Protein AF-A0A4Z1DAM6-F1 (afdb_monomer)

Secondary structure (DSSP, 8-state):
-HHHHHHHHH-HHHHSGGG-HHHHHHHHHHHHHHHHHTT-----TTSTT-HHHHHHHHHHTS--TT-HHHHHHHTPPTT--HHHHHHHHHHHHHHHHHHHHHHHS-TTGGG-SSSSEEEES-HHHHHHHHHHHHHTT-EEEEE-GGG-SSHHHHHHHHHHHHT--TT--SSHHHHHHHHHIIIIII-SS-PPTT--EEEEESSHHHHHHHSHHHHHHHHHHHHHHHHHHHHTT--EEEEEE-S-TT---SPBTTB--EE-TTS-SGGG--

Radius of gyration: 23.88 Å; Cα contacts (8 Å, |Δi|>4): 367; chains: 1; bounding box: 45×49×72 Å

Organism: Streptomyces griseoluteus (NCBI:txid29306)

Foldseek 3Di:
DVVVLVVCVVPVVVQPPVLQVLSVLVVVVVVVVVCVVVVNDDQPQQPDVHVLQVVLQVVLVGGDPSGDLVSQVVPPDPPDGSSRSVVVSVVVSVVVVVVCCVVVDPQPVLLPVWFLEAEDADPVVLVVSQVSLVVVQAAEQEAALLPDLDLQSVLVRCCVSQVPDPPQPSDLVSVLVRLLCCLAVNGPDDRPPQGAYEYEYEQNVNVCVNPVVSSQSNQLSQRVSQVNSVVNVYHYHYYYYHNPLPDAHDARVNTGHAHRPQSRDSVSND

InterPro domains:
  IPR000468 Barstar (barnase inhibitor) [PF01337] (139-237)
  IPR035905 Barstar-like superfamily [G3DSA:3.30.370.10] (139-233)
  IPR035905 Barstar-like superfamily [SSF52038] (140-230)

Solvent-accessible surface area (backbone atoms only — not comparable to full-atom values): 15144 Å² total; per-residue (Å²): 112,66,72,58,52,53,57,36,69,77,41,43,76,81,74,26,75,93,48,39,42,63,57,50,52,51,51,53,51,53,50,54,53,53,32,57,77,67,73,50,92,68,85,61,34,84,42,95,83,14,61,53,37,51,58,48,13,74,74,71,77,52,73,57,97,78,38,58,46,54,53,48,62,73,68,57,60,90,92,64,52,57,54,58,52,49,52,55,51,49,52,51,50,52,53,47,53,53,47,47,54,66,72,67,47,62,85,66,50,86,49,43,79,71,32,34,43,24,35,33,61,52,68,67,59,49,50,54,53,48,52,53,39,44,78,68,53,26,50,74,44,80,41,68,32,55,75,27,79,44,72,66,46,45,44,52,52,50,35,64,73,67,59,55,62,95,81,63,69,77,45,71,68,43,49,43,53,56,47,31,45,33,46,63,73,52,49,95,61,94,68,64,90,72,54,30,36,32,43,35,35,36,40,35,47,49,23,35,70,68,36,46,69,60,48,52,48,53,53,23,44,51,26,47,34,22,54,55,7,44,77,72,70,28,47,43,39,33,41,40,25,20,82,51,76,78,72,80,71,73,59,38,63,83,27,64,74,44,47,38,90,86,46,58,50,73,78,63,60,108

Structure (mmCIF, N/CA/C/O backbone):
data_AF-A0A4Z1DAM6-F1
#
_entry.id   AF-A0A4Z1DAM6-F1
#
loop_
_atom_site.group_PDB
_atom_site.id
_atom_site.type_symbol
_atom_site.label_atom_id
_atom_site.label_alt_id
_atom_site.label_comp_id
_atom_site.label_asym_id
_atom_site.label_entity_id
_atom_site.label_seq_id
_atom_site.pdbx_PDB_ins_code
_atom_site.Cartn_x
_atom_site.Cartn_y
_atom_site.Cartn_z
_atom_site.occupancy
_atom_site.B_iso_or_equiv
_atom_site.auth_seq_id
_atom_site.auth_comp_id
_atom_site.auth_asym_id
_atom_site.auth_atom_id
_atom_site.pdbx_PDB_model_num
ATOM 1 N N . MET A 1 1 ? 4.677 14.215 -18.381 1.00 80.50 1 MET A N 1
ATOM 2 C CA . MET A 1 1 ? 5.390 14.235 -19.686 1.00 80.50 1 MET A CA 1
ATOM 3 C C . MET A 1 1 ? 4.778 13.329 -20.764 1.00 80.50 1 MET A C 1
ATOM 5 O O . MET A 1 1 ? 4.664 13.762 -21.905 1.00 80.50 1 MET A O 1
ATOM 9 N N . TYR A 1 2 ? 4.381 12.089 -20.456 1.00 83.69 2 TYR A N 1
ATOM 10 C CA . TYR A 1 2 ? 3.846 11.153 -21.462 1.00 83.69 2 TYR A CA 1
ATOM 11 C C . TYR A 1 2 ? 2.550 11.623 -22.146 1.00 83.69 2 TYR A C 1
ATOM 13 O O . TYR A 1 2 ? 2.450 11.520 -23.364 1.00 83.69 2 TYR A O 1
ATOM 21 N N . ASP A 1 3 ? 1.632 12.260 -21.414 1.00 80.69 3 ASP A N 1
ATOM 22 C CA . ASP A 1 3 ? 0.405 12.828 -22.002 1.00 80.69 3 ASP A CA 1
ATOM 23 C C . ASP A 1 3 ? 0.699 13.906 -23.058 1.00 80.69 3 ASP A C 1
ATOM 25 O O . ASP A 1 3 ? -0.030 14.070 -24.036 1.00 80.69 3 ASP A O 1
ATOM 29 N N . PHE A 1 4 ? 1.797 14.647 -22.882 1.00 82.06 4 PHE A N 1
ATOM 30 C CA . PHE A 1 4 ? 2.248 15.643 -23.849 1.00 82.06 4 PHE A CA 1
ATOM 31 C C . PHE A 1 4 ? 2.797 14.980 -25.120 1.00 82.06 4 PHE A C 1
ATOM 33 O O . PHE A 1 4 ? 2.487 15.413 -26.230 1.00 82.06 4 PHE A O 1
ATOM 40 N N . LEU A 1 5 ? 3.547 13.885 -24.974 1.00 88.31 5 LEU A N 1
ATOM 41 C CA . LEU A 1 5 ? 4.017 13.082 -26.105 1.00 88.31 5 LEU A CA 1
ATOM 42 C C . LEU A 1 5 ? 2.855 12.461 -26.890 1.00 88.31 5 LEU A C 1
ATOM 44 O O . LEU A 1 5 ? 2.908 12.440 -28.119 1.00 88.31 5 LEU A O 1
ATOM 48 N N . ASP A 1 6 ? 1.782 12.041 -26.219 1.00 86.25 6 ASP A N 1
ATOM 49 C CA . ASP A 1 6 ? 0.581 11.520 -26.881 1.00 86.25 6 ASP A CA 1
ATOM 50 C C . ASP A 1 6 ? -0.123 12.603 -27.725 1.00 86.25 6 ASP A C 1
ATOM 52 O O . ASP A 1 6 ? -0.566 12.335 -28.845 1.00 86.25 6 ASP A O 1
ATOM 56 N N . GLN A 1 7 ? -0.147 13.862 -27.268 1.00 83.44 7 GLN A N 1
ATOM 57 C CA . GLN A 1 7 ? -0.659 14.983 -28.073 1.00 83.44 7 GLN A CA 1
ATOM 58 C C . GLN A 1 7 ? 0.200 15.268 -29.312 1.00 83.44 7 GLN A C 1
ATOM 60 O O . GLN A 1 7 ? -0.341 15.576 -30.381 1.00 83.44 7 GLN A O 1
ATOM 65 N N . ILE A 1 8 ? 1.525 15.148 -29.190 1.00 87.12 8 ILE A N 1
ATOM 66 C CA . ILE A 1 8 ? 2.449 15.288 -30.322 1.00 87.12 8 ILE A CA 1
ATOM 67 C C . ILE A 1 8 ? 2.241 14.141 -31.315 1.00 87.12 8 ILE A C 1
ATOM 69 O O . ILE A 1 8 ? 2.169 14.391 -32.518 1.00 87.12 8 ILE A O 1
ATOM 73 N N . ARG A 1 9 ? 2.056 12.907 -30.827 1.00 88.12 9 ARG A N 1
ATOM 74 C CA . ARG A 1 9 ? 1.811 11.712 -31.650 1.00 88.12 9 ARG A CA 1
ATOM 75 C C . ARG A 1 9 ? 0.582 11.848 -32.541 1.00 88.12 9 ARG A C 1
ATOM 77 O O . ARG A 1 9 ? 0.608 11.425 -33.692 1.00 88.12 9 ARG A O 1
ATOM 84 N N . LEU A 1 10 ? -0.488 12.451 -32.024 1.00 84.00 10 LEU A N 1
ATOM 85 C CA . LEU A 1 10 ? -1.736 12.643 -32.767 1.00 84.00 10 LEU A CA 1
ATOM 86 C C . LEU A 1 10 ? -1.608 13.667 -33.902 1.00 84.00 10 LEU A C 1
ATOM 88 O O . LEU A 1 10 ? -2.363 13.600 -34.873 1.00 84.00 10 LEU A O 1
ATOM 92 N N . ARG A 1 11 ? -0.711 14.654 -33.771 1.00 85.75 11 ARG A N 1
ATOM 93 C CA . ARG A 1 11 ? -0.587 15.779 -34.716 1.00 85.75 11 ARG A CA 1
ATOM 94 C C . ARG A 1 11 ? 0.866 16.240 -34.889 1.00 85.75 11 ARG A C 1
ATOM 96 O O . ARG A 1 11 ? 1.157 17.412 -34.651 1.00 85.75 11 ARG A O 1
ATOM 103 N N . PRO A 1 12 ? 1.791 15.379 -35.343 1.00 84.75 12 PRO A N 1
ATOM 104 C CA . PRO A 1 12 ? 3.222 15.679 -35.309 1.00 84.75 12 PRO A CA 1
ATOM 105 C C . PRO A 1 12 ? 3.584 16.936 -36.107 1.00 84.75 12 PRO A C 1
ATOM 107 O O . PRO A 1 12 ? 4.366 17.751 -35.632 1.00 84.75 12 PRO A O 1
ATOM 110 N N . GLY A 1 13 ? 2.934 17.177 -37.252 1.00 81.44 13 GLY A N 1
ATOM 111 C CA . GLY A 1 13 ? 3.163 18.379 -38.065 1.00 81.44 13 GLY A CA 1
ATOM 112 C C . GLY A 1 13 ? 2.732 19.703 -37.415 1.00 81.44 13 GLY A C 1
ATOM 113 O O . GLY A 1 13 ? 3.178 20.761 -37.850 1.00 81.44 13 GLY A O 1
ATOM 114 N N . THR A 1 14 ? 1.888 19.674 -36.376 1.00 85.06 14 THR A N 1
ATOM 115 C CA . THR A 1 14 ? 1.502 20.873 -35.609 1.00 85.06 14 THR A CA 1
ATOM 116 C C . THR A 1 14 ? 2.583 21.283 -34.610 1.00 85.06 14 THR A C 1
ATOM 118 O O . THR A 1 14 ? 2.728 22.469 -34.321 1.00 85.06 14 THR A O 1
ATOM 121 N N . TRP A 1 15 ? 3.347 20.316 -34.103 1.00 80.88 15 TRP A N 1
ATOM 122 C CA . TRP A 1 15 ? 4.311 20.520 -33.021 1.00 80.88 15 TRP A CA 1
ATOM 123 C C . TRP A 1 15 ? 5.761 20.521 -33.511 1.00 80.88 15 TRP A C 1
ATOM 125 O O . TRP A 1 15 ? 6.569 21.307 -33.030 1.00 80.88 15 TRP A O 1
ATOM 135 N N . LEU A 1 16 ? 6.081 19.671 -34.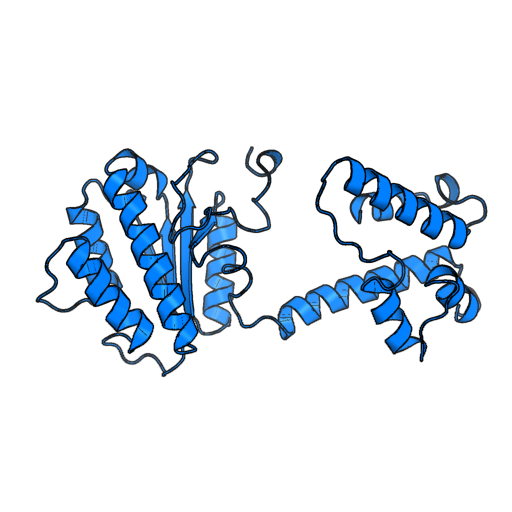489 1.00 85.88 16 LEU A N 1
ATOM 136 C CA . LEU A 1 16 ? 7.432 19.427 -34.985 1.00 85.88 16 LEU A CA 1
ATOM 137 C C . LEU A 1 16 ? 7.531 19.877 -36.438 1.00 85.88 16 LEU A C 1
ATOM 139 O O . LEU A 1 16 ? 7.138 19.168 -37.370 1.00 85.88 16 LEU A O 1
ATOM 143 N N . ARG A 1 17 ? 8.067 21.081 -36.647 1.00 78.88 17 ARG A N 1
ATOM 144 C CA . ARG A 1 17 ? 8.290 21.606 -37.997 1.00 78.88 17 ARG A CA 1
ATOM 145 C C . ARG A 1 17 ? 9.297 20.709 -38.719 1.00 78.88 17 ARG A C 1
ATOM 147 O O . ARG A 1 17 ? 10.416 20.526 -38.261 1.00 78.88 17 ARG A O 1
ATOM 154 N N . GLY A 1 18 ? 8.874 20.116 -39.835 1.00 78.44 18 GLY A N 1
ATOM 155 C CA . GLY A 1 18 ? 9.715 19.213 -40.626 1.00 78.44 18 GLY A CA 1
ATOM 156 C C . GLY A 1 18 ? 10.026 17.862 -39.968 1.00 78.44 18 GLY A C 1
ATOM 157 O O . GLY A 1 18 ? 10.874 17.145 -40.483 1.00 78.44 18 GLY A O 1
ATOM 158 N N . GLY A 1 19 ? 9.367 17.504 -38.856 1.00 83.19 19 GLY A N 1
ATOM 159 C CA . GLY A 1 19 ? 9.602 16.223 -38.178 1.00 83.19 19 GLY A CA 1
ATOM 160 C C . GLY A 1 19 ? 10.964 16.109 -37.477 1.00 83.19 19 GLY A C 1
ATOM 161 O O . GLY A 1 19 ? 11.457 15.000 -37.297 1.00 83.19 19 GLY A O 1
ATOM 162 N N . SER A 1 20 ? 11.570 17.237 -37.092 1.00 89.50 20 SER A N 1
ATOM 163 C CA . SER A 1 20 ? 12.860 17.285 -36.387 1.00 89.50 20 SER A CA 1
ATOM 164 C C . SER A 1 20 ? 12.769 16.640 -34.997 1.00 89.50 20 SER A C 1
ATOM 166 O O . SER A 1 20 ? 12.068 17.147 -34.114 1.00 89.50 20 SER A O 1
ATOM 168 N N . LEU A 1 21 ? 13.511 15.548 -34.764 1.00 90.88 21 LEU A N 1
ATOM 169 C CA . LEU A 1 21 ? 13.646 14.981 -33.416 1.00 90.88 21 LEU A CA 1
ATOM 170 C C . LEU A 1 21 ? 14.510 15.853 -32.512 1.00 90.88 21 LEU A C 1
ATOM 172 O O . LEU A 1 21 ? 14.337 15.839 -31.295 1.00 90.88 21 LEU A O 1
ATOM 176 N N . HIS A 1 22 ? 15.418 16.638 -33.088 1.00 89.06 22 HIS A N 1
ATOM 177 C CA . HIS A 1 22 ? 16.192 17.609 -32.328 1.00 89.06 22 HIS A CA 1
ATOM 178 C C . HIS A 1 22 ? 15.292 18.680 -31.690 1.00 89.06 22 HIS A C 1
ATOM 180 O O . HIS A 1 22 ? 15.481 19.042 -30.523 1.00 89.06 22 HIS A O 1
ATOM 186 N N . ASP A 1 23 ? 14.273 19.135 -32.423 1.00 89.25 23 ASP A N 1
ATOM 187 C CA . ASP A 1 23 ? 13.287 20.099 -31.927 1.00 89.25 23 ASP A CA 1
ATOM 188 C C . ASP A 1 23 ? 12.457 19.468 -30.807 1.00 89.25 23 ASP A C 1
ATOM 190 O O . ASP A 1 23 ? 12.296 20.070 -29.744 1.00 89.25 23 ASP A O 1
ATOM 194 N N . LEU A 1 24 ? 12.014 18.219 -30.999 1.00 90.75 24 LEU A N 1
ATOM 195 C CA . LEU A 1 24 ? 11.306 17.457 -29.970 1.00 90.75 24 LEU A CA 1
ATOM 196 C C . LEU A 1 24 ? 12.148 17.320 -28.695 1.00 90.75 24 LEU A C 1
ATOM 198 O O . LEU A 1 24 ? 11.671 17.624 -27.603 1.00 90.75 24 LEU A O 1
ATOM 202 N N . GLN A 1 25 ? 13.412 16.910 -28.821 1.00 89.12 25 GLN A N 1
ATOM 203 C CA . GLN A 1 25 ? 14.325 16.765 -27.687 1.00 89.12 25 GLN A CA 1
ATOM 204 C C . GLN A 1 25 ? 14.512 18.093 -26.945 1.00 89.12 25 GLN A C 1
ATOM 206 O O . GLN A 1 25 ? 14.483 18.126 -25.716 1.00 89.12 25 GLN A O 1
ATOM 211 N N . THR A 1 26 ? 14.650 19.198 -27.678 1.00 87.94 26 THR A N 1
ATOM 212 C CA . THR A 1 26 ? 14.773 20.541 -27.096 1.00 87.94 26 THR A CA 1
ATOM 213 C C . THR A 1 26 ? 13.503 20.948 -26.345 1.00 87.94 26 THR A C 1
ATOM 215 O O . THR A 1 26 ? 13.588 21.469 -25.231 1.00 87.94 26 THR A O 1
ATOM 218 N N . MET A 1 27 ? 12.322 20.661 -26.904 1.00 89.38 27 MET A N 1
ATOM 219 C CA . MET A 1 27 ? 11.039 20.913 -26.243 1.00 89.38 27 MET A CA 1
ATOM 220 C C . MET A 1 27 ? 10.884 20.108 -24.947 1.00 89.38 27 MET A C 1
ATOM 222 O O . MET A 1 27 ? 10.461 20.672 -23.940 1.00 89.38 27 MET A O 1
ATOM 226 N N . LEU A 1 28 ? 11.255 18.823 -24.939 1.00 87.94 28 LEU A N 1
ATOM 227 C CA . LEU A 1 28 ? 11.167 17.976 -23.742 1.00 87.94 28 LEU A CA 1
ATOM 228 C C . LEU A 1 28 ? 12.137 18.421 -22.641 1.00 87.94 28 LEU A C 1
ATOM 230 O O . LEU A 1 28 ? 11.753 18.451 -21.474 1.00 87.94 28 LEU A O 1
ATOM 234 N N . ILE A 1 29 ? 13.351 18.850 -23.002 1.00 83.00 29 ILE A N 1
ATOM 235 C CA . ILE A 1 29 ? 14.298 19.448 -22.048 1.00 83.00 29 ILE A CA 1
ATOM 236 C C . ILE A 1 29 ? 13.695 20.715 -21.427 1.00 83.00 29 ILE A C 1
ATOM 238 O O . ILE A 1 29 ? 13.721 20.875 -20.208 1.00 83.00 29 ILE A O 1
ATOM 242 N N . GLY A 1 30 ? 13.119 21.604 -22.244 1.00 81.81 30 GLY A N 1
ATOM 243 C CA . GLY A 1 30 ? 12.465 22.821 -21.756 1.00 81.81 30 GLY A CA 1
ATOM 244 C C . GLY A 1 30 ? 11.275 22.531 -20.837 1.00 81.81 30 GLY A C 1
ATOM 245 O O . GLY A 1 30 ? 11.129 23.170 -19.796 1.00 81.81 30 GLY A O 1
ATOM 246 N N . TYR A 1 31 ? 10.467 21.527 -21.182 1.00 82.50 31 TYR A N 1
ATOM 247 C CA . TYR A 1 31 ? 9.358 21.052 -20.357 1.00 82.50 31 TYR A CA 1
ATOM 248 C C . TYR A 1 31 ? 9.846 20.552 -18.989 1.00 82.50 31 TYR A C 1
ATOM 250 O O . TYR A 1 31 ? 9.326 20.979 -17.963 1.00 82.50 31 TYR A O 1
ATOM 258 N N . GLN A 1 32 ? 10.896 19.726 -18.953 1.00 74.00 32 GLN A N 1
ATOM 259 C CA . GLN A 1 32 ? 11.479 19.218 -17.705 1.00 74.00 32 GLN A CA 1
ATOM 260 C C . GLN A 1 32 ? 12.070 20.336 -16.832 1.00 74.00 32 GLN A C 1
ATOM 262 O O . GLN A 1 32 ? 11.872 20.338 -15.618 1.00 74.00 32 GLN A O 1
ATOM 267 N N . VAL A 1 33 ? 12.732 21.332 -17.433 1.00 75.88 33 VAL A N 1
ATOM 268 C CA . VAL A 1 33 ? 13.208 22.522 -16.703 1.00 75.88 33 VAL A CA 1
ATOM 269 C C . VAL A 1 33 ? 12.037 23.291 -16.083 1.00 75.88 33 VAL A C 1
ATOM 271 O O . VAL A 1 33 ? 12.118 23.687 -14.921 1.00 75.88 33 VAL A O 1
ATOM 274 N N . ALA A 1 34 ? 10.939 23.475 -16.823 1.00 77.75 34 ALA A N 1
ATOM 275 C CA . ALA A 1 34 ? 9.750 24.151 -16.310 1.00 77.75 34 ALA A CA 1
ATOM 276 C C . ALA A 1 34 ? 9.123 23.390 -15.129 1.00 77.75 34 ALA A C 1
ATOM 278 O O . ALA A 1 34 ? 8.802 24.004 -14.113 1.00 77.75 34 ALA A O 1
ATOM 279 N N . LEU A 1 35 ? 9.011 22.061 -15.217 1.00 75.50 35 LEU A N 1
ATOM 280 C CA . LEU A 1 35 ? 8.523 21.240 -14.104 1.00 75.50 35 LEU A CA 1
ATOM 281 C C . LEU A 1 35 ? 9.415 21.356 -12.862 1.00 75.50 35 LEU A C 1
ATOM 283 O O . LEU A 1 35 ? 8.897 21.533 -11.760 1.00 75.50 35 LEU A O 1
ATOM 287 N N . GLY A 1 36 ? 10.740 21.351 -13.044 1.00 68.25 36 GLY A N 1
ATOM 288 C CA . GLY A 1 36 ? 11.701 21.532 -11.955 1.00 68.25 36 GLY A CA 1
ATOM 289 C C . GLY A 1 36 ? 11.559 22.881 -11.244 1.00 68.25 36 GLY A C 1
ATOM 290 O O . GLY A 1 36 ? 11.563 22.934 -10.016 1.00 68.25 36 GLY A O 1
ATOM 291 N N . VAL A 1 37 ? 11.347 23.972 -11.991 1.00 74.44 37 VAL A N 1
ATOM 292 C CA . VAL A 1 37 ? 11.076 25.307 -11.417 1.00 74.44 37 VAL A CA 1
ATOM 293 C C . VAL A 1 37 ? 9.780 25.318 -10.599 1.00 74.44 37 VAL A C 1
ATOM 295 O O . VAL A 1 37 ? 9.699 25.999 -9.578 1.00 74.44 37 VAL A O 1
ATOM 298 N N . HIS A 1 38 ? 8.781 24.541 -11.016 1.00 69.12 38 HIS A N 1
ATOM 299 C CA . HIS A 1 38 ? 7.494 24.431 -10.333 1.00 69.12 38 HIS A CA 1
ATOM 300 C C . HIS A 1 38 ? 7.434 23.316 -9.276 1.00 69.12 38 HIS A C 1
ATOM 302 O O . HIS A 1 38 ? 6.373 23.112 -8.692 1.00 69.12 38 HIS A O 1
ATOM 308 N N . SER A 1 39 ? 8.552 22.634 -8.988 1.00 70.06 39 SER A N 1
ATOM 309 C CA . SER A 1 39 ? 8.622 21.517 -8.026 1.00 70.06 39 SER A CA 1
ATOM 310 C C . SER A 1 39 ? 7.596 20.407 -8.301 1.00 70.06 39 SER A C 1
ATOM 312 O O . SER A 1 39 ? 7.068 19.792 -7.376 1.00 70.06 39 SER A O 1
ATOM 314 N N . ILE A 1 40 ? 7.293 20.171 -9.580 1.00 64.06 40 ILE A N 1
ATOM 315 C CA . ILE A 1 40 ? 6.435 19.070 -10.021 1.00 64.06 40 ILE A CA 1
ATOM 316 C C . ILE A 1 40 ? 7.332 17.858 -10.262 1.00 64.06 40 ILE A C 1
ATOM 318 O O . ILE A 1 40 ? 8.267 17.932 -11.060 1.00 64.06 40 ILE A O 1
ATOM 322 N N . ASP A 1 41 ? 7.042 16.758 -9.572 1.00 61.19 41 ASP A N 1
ATOM 323 C CA . ASP A 1 41 ? 7.772 15.500 -9.717 1.00 61.19 41 ASP A CA 1
ATOM 324 C C . ASP A 1 41 ? 7.317 14.771 -10.995 1.00 61.19 41 ASP A C 1
ATOM 326 O O . ASP A 1 41 ? 6.151 14.392 -11.124 1.00 61.19 41 ASP A O 1
ATOM 330 N N . ASP A 1 42 ? 8.218 14.629 -11.971 1.00 69.94 42 ASP A N 1
ATOM 331 C CA . ASP A 1 42 ? 7.989 13.925 -13.239 1.00 69.94 42 ASP A CA 1
ATOM 332 C C . ASP A 1 42 ? 9.274 13.172 -13.639 1.00 69.94 42 ASP A C 1
ATOM 334 O O . ASP A 1 42 ? 10.377 13.707 -13.470 1.00 69.94 42 ASP A O 1
ATOM 338 N N . PRO A 1 43 ? 9.172 11.933 -14.156 1.00 68.12 43 PRO A N 1
ATOM 339 C CA . PRO A 1 43 ? 10.339 11.130 -14.506 1.00 68.12 43 PRO A CA 1
ATOM 340 C C . PRO A 1 43 ? 11.265 11.823 -15.516 1.00 68.12 43 PRO A C 1
ATOM 342 O O . PRO A 1 43 ? 10.865 12.191 -16.618 1.00 68.12 43 PRO A O 1
ATOM 345 N N . CYS A 1 44 ? 12.559 11.924 -15.205 1.00 74.94 44 CYS A N 1
ATOM 346 C CA . CYS A 1 44 ? 13.561 12.539 -16.086 1.00 74.94 44 CYS A CA 1
ATOM 347 C C . CYS A 1 44 ? 14.005 11.635 -17.262 1.00 74.94 44 CYS A C 1
ATOM 349 O O . CYS A 1 44 ? 15.175 11.638 -17.652 1.00 74.94 44 CYS A O 1
ATOM 351 N N . ASP A 1 45 ? 13.091 10.859 -17.849 1.00 81.44 45 ASP A N 1
ATOM 352 C CA . ASP A 1 45 ? 13.407 9.767 -18.783 1.00 81.44 45 ASP A CA 1
ATOM 353 C C . ASP A 1 45 ? 14.148 10.232 -20.046 1.00 81.44 45 ASP A C 1
ATOM 355 O O . ASP A 1 45 ? 15.086 9.566 -20.489 1.00 81.44 45 ASP A O 1
ATOM 359 N N . PHE A 1 46 ? 13.777 11.394 -20.594 1.00 84.69 46 PHE A N 1
ATOM 360 C CA . PHE A 1 46 ? 14.348 11.958 -21.829 1.00 84.69 46 PHE A CA 1
ATOM 361 C C . PHE A 1 46 ? 15.475 12.972 -21.601 1.00 84.69 46 PHE A C 1
ATOM 363 O O . PHE A 1 46 ? 15.965 13.567 -22.568 1.00 84.69 46 PHE A O 1
ATOM 370 N N . TRP A 1 47 ? 15.898 13.170 -20.347 1.00 76.19 47 TRP A N 1
ATOM 371 C CA . TRP A 1 47 ? 17.028 14.040 -20.027 1.00 76.19 47 TRP A CA 1
ATOM 372 C C . TRP A 1 47 ? 18.337 13.468 -20.596 1.00 76.19 47 TRP A C 1
ATOM 374 O O . TRP A 1 47 ? 18.427 12.289 -20.956 1.00 76.19 47 TRP A O 1
ATOM 384 N N . ARG A 1 48 ? 19.404 14.277 -20.657 1.00 67.75 48 ARG A N 1
ATOM 385 C CA . ARG A 1 48 ? 20.738 13.756 -21.004 1.00 67.75 48 ARG A CA 1
ATOM 386 C C . ARG A 1 48 ? 21.161 12.696 -19.986 1.00 67.75 48 ARG A C 1
ATOM 388 O O . ARG A 1 48 ? 21.303 12.995 -18.806 1.00 67.75 48 ARG A O 1
ATOM 395 N N . GLY A 1 49 ? 21.382 11.471 -20.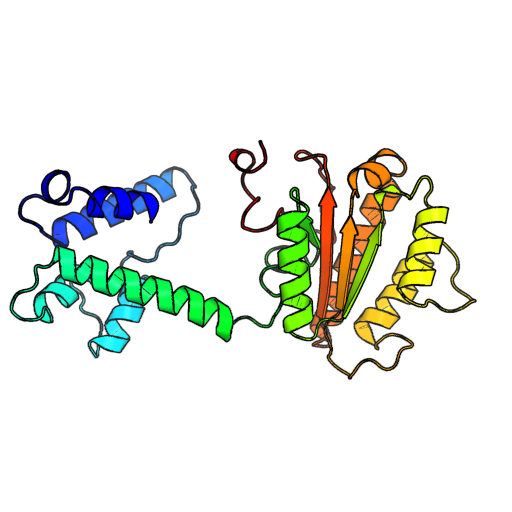457 1.00 65.31 49 GLY A N 1
ATOM 396 C CA . GLY A 1 49 ? 21.681 10.330 -19.587 1.00 65.31 49 GLY A CA 1
ATOM 397 C C . GLY A 1 49 ? 20.468 9.782 -18.826 1.00 65.31 49 GLY A C 1
ATOM 398 O O . GLY A 1 49 ? 20.663 8.960 -17.936 1.00 65.31 49 GLY A O 1
ATOM 399 N N . GLY A 1 50 ? 19.248 10.212 -19.164 1.00 74.75 50 GLY A N 1
ATOM 400 C CA . GLY A 1 50 ? 17.998 9.672 -18.631 1.00 74.75 50 GLY A CA 1
ATOM 401 C C . GLY A 1 50 ? 17.732 8.231 -19.078 1.00 74.75 50 GLY A C 1
ATOM 402 O O . GLY A 1 50 ? 18.395 7.705 -19.980 1.00 74.75 50 GLY A O 1
ATOM 403 N N . ALA A 1 51 ? 16.757 7.589 -18.433 1.00 80.94 51 ALA A N 1
ATOM 404 C CA . ALA A 1 51 ? 16.481 6.162 -18.586 1.00 80.94 51 ALA A CA 1
ATOM 405 C C . ALA A 1 51 ? 16.169 5.748 -20.036 1.00 80.94 51 ALA A C 1
ATOM 407 O O . ALA A 1 51 ? 16.655 4.709 -20.483 1.00 80.94 51 ALA A O 1
ATOM 408 N N . PHE A 1 52 ? 15.469 6.587 -20.810 1.00 87.88 52 PHE A N 1
ATOM 409 C CA . PHE A 1 52 ? 15.197 6.319 -22.226 1.00 87.88 52 PHE A CA 1
ATOM 410 C C . PHE A 1 52 ? 16.482 6.301 -23.063 1.00 87.88 52 PHE A C 1
ATOM 412 O O . PHE A 1 52 ? 16.692 5.396 -23.866 1.00 87.88 52 PHE A O 1
ATOM 419 N N . GLY A 1 53 ? 17.380 7.270 -22.853 1.00 86.06 53 GLY A N 1
ATOM 420 C CA . GLY A 1 53 ? 18.650 7.341 -23.581 1.00 86.06 53 GLY A CA 1
ATOM 421 C C . GLY A 1 53 ? 19.599 6.191 -23.234 1.00 86.06 53 GLY A C 1
ATOM 422 O O . GLY A 1 53 ? 20.264 5.652 -24.116 1.00 86.06 53 GLY A O 1
ATOM 423 N N . GLN A 1 54 ? 19.634 5.774 -21.966 1.00 82.50 54 GLN A N 1
ATOM 424 C CA . GLN A 1 54 ? 20.409 4.604 -21.543 1.00 82.50 54 GLN A CA 1
ATOM 425 C C . GLN A 1 54 ? 19.845 3.310 -22.140 1.00 82.50 54 GLN A C 1
ATOM 427 O O . GLN A 1 54 ? 20.604 2.512 -22.688 1.00 82.50 54 GLN A O 1
ATOM 432 N N . TRP A 1 55 ? 18.521 3.131 -22.090 1.00 89.94 55 TRP A N 1
ATOM 433 C CA . TRP A 1 55 ? 17.829 1.999 -22.710 1.00 89.94 55 TRP A CA 1
ATOM 434 C C . TRP A 1 55 ? 18.043 1.947 -24.226 1.00 89.94 55 TRP A C 1
ATOM 436 O O . TRP A 1 55 ? 18.263 0.879 -24.790 1.00 89.94 55 TRP A O 1
ATOM 446 N N . LEU A 1 56 ? 18.032 3.097 -24.899 1.00 90.88 56 LEU A N 1
ATOM 447 C CA . LEU A 1 56 ? 18.312 3.164 -26.327 1.00 90.88 56 LEU A CA 1
ATOM 448 C C . LEU A 1 56 ? 19.766 2.765 -26.618 1.00 90.88 56 LEU A C 1
ATOM 450 O O . LEU A 1 56 ? 20.034 2.005 -27.550 1.00 90.88 56 LEU A O 1
ATOM 454 N N . GLY A 1 57 ? 20.702 3.219 -25.782 1.00 85.25 57 GLY A N 1
ATOM 455 C CA . GLY A 1 57 ? 22.120 2.910 -25.929 1.00 85.25 57 GLY A CA 1
ATOM 456 C C . GLY A 1 57 ? 22.446 1.420 -25.815 1.00 85.25 57 GLY A C 1
ATOM 457 O O . GLY A 1 57 ? 23.306 0.935 -26.548 1.00 85.25 57 GLY A O 1
ATOM 458 N N . THR A 1 58 ? 21.741 0.657 -24.970 1.00 87.25 58 THR A N 1
ATOM 459 C CA . THR A 1 58 ? 21.946 -0.804 -24.891 1.00 87.25 58 THR A CA 1
ATOM 460 C C . THR A 1 58 ? 21.530 -1.530 -26.173 1.00 87.25 58 THR A C 1
ATOM 462 O O . THR A 1 58 ? 22.076 -2.589 -26.474 1.00 87.25 58 THR A O 1
ATOM 465 N N . ARG A 1 59 ? 20.610 -0.953 -26.956 1.00 88.44 59 ARG A N 1
ATOM 466 C CA . ARG A 1 59 ? 20.101 -1.522 -28.217 1.00 88.44 59 ARG A CA 1
ATOM 467 C C . ARG A 1 59 ? 20.930 -1.137 -29.427 1.00 88.44 59 ARG A C 1
ATOM 469 O O . ARG A 1 59 ? 21.085 -1.941 -30.339 1.00 88.44 59 ARG A O 1
ATOM 476 N N . LEU A 1 60 ? 21.445 0.088 -29.430 1.00 85.81 60 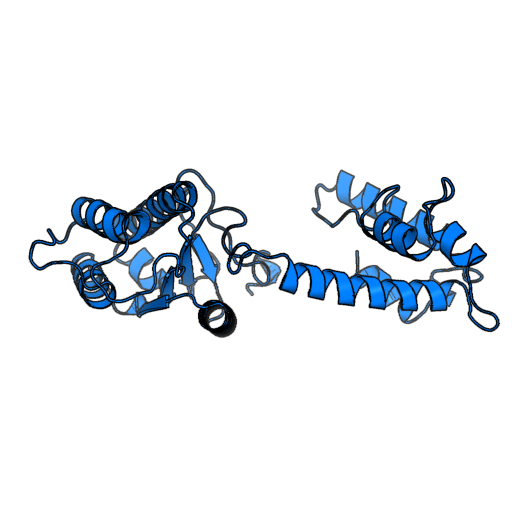LEU A N 1
ATOM 477 C CA . LEU A 1 60 ? 22.224 0.638 -30.538 1.00 85.81 60 LEU A CA 1
ATOM 478 C C . LEU A 1 60 ? 23.740 0.439 -30.366 1.00 85.81 60 LEU A C 1
ATOM 480 O O . LEU A 1 60 ? 24.515 0.851 -31.223 1.00 85.81 60 LEU A O 1
ATOM 484 N N . GLY A 1 61 ? 24.175 -0.209 -29.279 1.00 79.62 61 GLY A N 1
ATOM 485 C CA . GLY A 1 61 ? 25.587 -0.516 -29.028 1.00 79.62 61 GLY A CA 1
ATOM 486 C C . GLY A 1 61 ? 26.402 0.653 -28.462 1.00 79.62 61 GLY A C 1
ATOM 487 O O . GLY A 1 61 ? 27.627 0.651 -28.566 1.00 79.62 61 GLY A O 1
ATOM 488 N N . GLY A 1 62 ? 25.746 1.646 -27.859 1.00 76.81 62 GLY A N 1
ATOM 489 C CA . GLY A 1 62 ? 26.378 2.796 -27.213 1.00 76.81 62 GLY A CA 1
ATOM 490 C C . GLY A 1 62 ? 25.469 4.023 -27.165 1.00 76.81 62 GLY A C 1
ATOM 491 O O . GLY A 1 62 ? 24.473 4.098 -27.877 1.00 76.81 62 GLY A O 1
ATOM 492 N N . THR A 1 63 ? 25.814 4.997 -26.322 1.00 75.31 63 THR A N 1
ATOM 493 C CA . THR A 1 63 ? 25.143 6.305 -26.272 1.00 75.31 63 THR A CA 1
ATOM 494 C C . THR A 1 63 ? 25.975 7.359 -26.996 1.00 75.31 63 THR A C 1
ATOM 496 O O . THR A 1 63 ? 27.198 7.419 -26.840 1.00 75.31 63 THR A O 1
ATOM 499 N N . SER A 1 64 ? 25.330 8.222 -27.781 1.00 73.69 64 SER A N 1
ATOM 500 C CA . SER A 1 64 ? 26.007 9.362 -28.400 1.00 73.69 64 SER A CA 1
ATOM 501 C C . SER A 1 64 ? 25.980 10.601 -27.504 1.00 73.69 64 SER A C 1
ATOM 503 O O . SER A 1 64 ? 24.959 10.909 -26.880 1.00 73.69 64 SER A O 1
ATOM 505 N N . PRO A 1 65 ? 27.051 11.420 -27.508 1.00 72.81 65 PRO A N 1
ATOM 506 C CA . PRO A 1 65 ? 27.049 12.724 -26.843 1.00 72.81 65 PRO A CA 1
ATOM 507 C C . PRO A 1 65 ? 26.039 13.713 -27.456 1.00 72.81 65 PRO A C 1
ATOM 509 O O . PRO A 1 65 ? 25.711 14.731 -26.837 1.00 72.81 65 PRO A O 1
ATOM 512 N N . LEU A 1 66 ? 25.523 13.428 -28.659 1.00 78.50 66 LEU A N 1
ATOM 513 C CA . LEU A 1 66 ? 24.494 14.240 -29.313 1.00 78.50 66 LEU A CA 1
ATOM 514 C C . LEU A 1 66 ? 23.066 13.934 -28.817 1.00 78.50 66 LEU A C 1
ATOM 516 O O . LEU A 1 66 ? 22.148 14.692 -29.130 1.00 78.50 66 LEU A O 1
ATOM 520 N N . GLY A 1 67 ? 22.889 12.905 -27.981 1.00 84.38 67 GLY A N 1
ATOM 521 C CA . GLY A 1 67 ? 21.603 12.531 -27.394 1.00 84.38 67 GLY A CA 1
ATOM 522 C C . GLY A 1 67 ? 20.780 11.582 -28.264 1.00 84.38 67 GLY A C 1
ATOM 523 O O . GLY A 1 67 ? 21.139 11.273 -29.401 1.00 84.38 67 GLY A O 1
ATOM 524 N N . TRP A 1 68 ? 19.654 11.133 -27.706 1.00 91.19 68 TRP A N 1
ATOM 525 C CA . TRP A 1 68 ? 18.821 10.088 -28.298 1.00 91.19 68 TRP A CA 1
ATOM 526 C C . TRP A 1 68 ? 18.237 10.490 -29.659 1.00 91.19 68 TRP A C 1
ATOM 528 O O . TRP A 1 68 ? 18.096 9.629 -30.516 1.00 91.19 68 TRP A O 1
ATOM 538 N N . ALA A 1 69 ? 17.962 11.776 -29.912 1.00 91.31 69 ALA A N 1
ATOM 539 C CA . ALA A 1 69 ? 17.455 12.226 -31.213 1.00 91.31 69 ALA A CA 1
ATOM 540 C C . ALA A 1 69 ? 18.436 11.904 -32.353 1.00 91.31 69 ALA A C 1
ATOM 542 O O . ALA A 1 69 ? 18.049 11.352 -33.380 1.00 91.31 69 ALA A O 1
ATOM 543 N N . ALA A 1 70 ? 19.724 12.179 -32.133 1.00 89.50 70 ALA A N 1
ATOM 544 C CA . ALA A 1 70 ? 20.770 11.885 -33.106 1.00 89.50 70 ALA A CA 1
ATOM 545 C C . ALA A 1 70 ? 21.015 10.377 -33.255 1.00 89.50 70 ALA A C 1
ATOM 547 O O . ALA A 1 70 ? 21.344 9.916 -34.345 1.00 89.50 70 ALA A O 1
ATOM 548 N N . ASP A 1 71 ? 20.870 9.610 -32.173 1.00 89.38 71 ASP A N 1
ATOM 549 C CA . ASP A 1 71 ? 21.023 8.154 -32.212 1.00 89.38 71 ASP A CA 1
ATOM 550 C C . ASP A 1 71 ? 19.908 7.480 -33.014 1.00 89.38 71 ASP A C 1
ATOM 552 O O . ASP A 1 71 ? 20.186 6.567 -33.794 1.00 89.38 71 ASP A O 1
ATOM 556 N N . ILE A 1 72 ? 18.673 7.974 -32.887 1.00 91.81 72 ILE A N 1
ATOM 557 C CA . ILE A 1 72 ? 17.526 7.496 -33.665 1.00 91.81 72 ILE A CA 1
ATOM 558 C C . ILE A 1 72 ? 17.710 7.820 -35.147 1.00 91.81 72 ILE A C 1
ATOM 560 O O . ILE A 1 72 ? 17.601 6.925 -35.978 1.00 91.81 72 ILE A O 1
ATOM 564 N N . GLU A 1 73 ? 18.050 9.065 -35.489 1.00 90.38 73 GLU A N 1
ATOM 565 C CA . GLU A 1 73 ? 18.223 9.478 -36.890 1.00 90.38 73 GLU A CA 1
ATOM 566 C C . GLU A 1 73 ? 19.350 8.708 -37.599 1.00 90.38 73 GLU A C 1
ATOM 568 O O . GLU A 1 73 ? 19.227 8.377 -38.775 1.00 90.38 73 GLU A O 1
ATOM 573 N N . ARG A 1 74 ? 20.436 8.370 -36.889 1.00 87.69 74 ARG A N 1
ATOM 574 C CA . ARG A 1 74 ? 21.563 7.601 -37.451 1.00 87.69 74 ARG A CA 1
ATOM 575 C C . ARG A 1 74 ? 21.251 6.131 -37.705 1.00 87.69 74 ARG A C 1
ATOM 577 O O . ARG A 1 74 ? 21.889 5.535 -38.566 1.00 87.69 74 ARG A O 1
ATOM 584 N N . ASN A 1 75 ? 20.342 5.545 -36.930 1.00 87.31 75 ASN A N 1
ATOM 585 C CA . ASN A 1 75 ? 20.011 4.119 -36.987 1.00 87.31 75 ASN A CA 1
ATOM 586 C C . ASN A 1 75 ? 18.602 3.878 -37.548 1.00 87.31 75 ASN A C 1
ATOM 588 O O . ASN A 1 75 ? 18.040 2.795 -37.383 1.00 87.31 75 ASN A O 1
ATOM 592 N N . MET A 1 76 ? 18.027 4.895 -38.189 1.00 88.75 76 MET A N 1
ATOM 593 C CA . MET A 1 76 ? 16.677 4.850 -38.725 1.00 88.75 76 MET A CA 1
ATOM 594 C C . MET A 1 76 ? 16.600 3.865 -39.905 1.00 88.75 76 MET A C 1
ATOM 596 O O . MET A 1 76 ? 17.433 3.939 -40.812 1.00 88.75 76 MET A O 1
ATOM 600 N N . PRO A 1 77 ? 15.604 2.963 -39.933 1.00 87.06 77 PRO A N 1
ATOM 601 C CA . PRO A 1 77 ? 15.403 2.063 -41.060 1.00 87.06 77 PRO A CA 1
ATOM 602 C C . PRO A 1 77 ? 14.912 2.812 -42.308 1.00 87.06 77 PRO A C 1
ATOM 604 O O . PRO A 1 77 ? 14.175 3.800 -42.217 1.00 87.06 77 PRO A O 1
ATOM 607 N N . ASP A 1 78 ? 15.276 2.295 -43.484 1.00 85.19 78 ASP A N 1
ATOM 608 C CA . ASP A 1 78 ? 14.824 2.831 -44.769 1.00 85.19 78 ASP A CA 1
ATOM 609 C C . ASP A 1 78 ? 13.289 2.822 -44.862 1.00 85.19 78 ASP A C 1
ATOM 611 O O . ASP A 1 78 ? 12.635 1.807 -44.615 1.00 85.19 78 ASP A O 1
ATOM 615 N N . GLY A 1 79 ? 12.708 3.962 -45.245 1.00 84.94 79 GLY A N 1
ATOM 616 C CA . GLY A 1 79 ? 11.258 4.120 -45.399 1.00 84.94 79 GLY A CA 1
ATOM 617 C C . GLY A 1 79 ? 10.497 4.514 -44.128 1.00 84.94 79 GLY A C 1
ATOM 618 O O . GLY A 1 79 ? 9.281 4.662 -44.201 1.00 84.94 79 GLY A O 1
ATOM 619 N N . SER A 1 80 ? 11.182 4.723 -42.999 1.00 89.19 80 SER A N 1
ATOM 620 C CA . SER A 1 80 ? 10.605 5.345 -41.798 1.00 89.19 80 SER A CA 1
ATOM 621 C C . SER A 1 80 ? 10.896 6.847 -41.754 1.00 89.19 80 SER A C 1
ATOM 623 O O . SER A 1 80 ? 11.854 7.326 -42.361 1.00 89.19 80 SER A O 1
ATOM 625 N N . THR A 1 81 ? 10.096 7.603 -41.001 1.00 90.56 81 THR A N 1
ATOM 626 C CA . THR A 1 81 ? 10.453 8.967 -40.585 1.00 90.56 81 THR A CA 1
ATOM 627 C C . THR A 1 81 ? 11.083 8.974 -39.185 1.00 90.56 81 THR A C 1
ATOM 629 O O . THR A 1 81 ? 10.819 8.062 -38.391 1.00 90.56 81 THR A O 1
ATOM 632 N N . PRO A 1 82 ? 11.866 10.013 -38.827 1.00 90.69 82 PRO A N 1
ATOM 633 C CA . PRO A 1 82 ? 12.440 10.134 -37.485 1.00 90.69 82 PRO A CA 1
ATOM 634 C C . PRO A 1 82 ? 11.379 10.110 -36.376 1.00 90.69 82 PRO A C 1
ATOM 636 O O . PRO A 1 82 ? 11.546 9.449 -35.354 1.00 90.69 82 PRO A O 1
ATOM 639 N N . VAL A 1 83 ? 10.247 10.788 -36.588 1.00 91.50 83 VAL A N 1
ATOM 640 C CA . VAL A 1 83 ? 9.155 10.857 -35.604 1.00 91.50 83 VAL A CA 1
ATOM 641 C C . VAL A 1 83 ? 8.471 9.503 -35.415 1.00 91.50 83 VAL A C 1
ATOM 643 O O . VAL A 1 83 ? 8.199 9.114 -34.280 1.00 91.50 83 VAL A O 1
ATOM 646 N N . GLU A 1 84 ? 8.208 8.770 -36.498 1.00 90.62 84 GLU A N 1
ATOM 647 C CA . GLU A 1 84 ? 7.632 7.421 -36.414 1.00 90.62 84 GLU A CA 1
ATOM 648 C C . GLU A 1 84 ? 8.560 6.466 -35.668 1.00 90.62 84 GLU A C 1
ATOM 650 O O . GLU A 1 84 ? 8.108 5.734 -34.784 1.00 90.62 84 GLU A O 1
ATOM 655 N N . GLU A 1 85 ? 9.859 6.527 -35.963 1.00 93.50 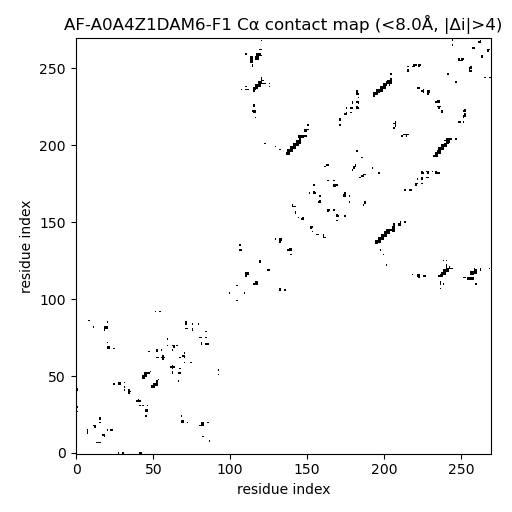85 GLU A N 1
ATOM 656 C CA . GLU A 1 85 ? 10.846 5.673 -35.311 1.00 93.50 85 GLU A CA 1
ATOM 657 C C . GLU A 1 85 ? 10.990 6.008 -33.821 1.00 93.50 85 GLU A C 1
ATOM 659 O O . GLU A 1 85 ? 11.044 5.105 -32.984 1.00 93.50 85 GLU A O 1
ATOM 664 N N . PHE A 1 86 ? 10.944 7.294 -33.455 1.00 94.31 86 PHE A N 1
ATOM 665 C CA . PHE A 1 86 ? 10.889 7.705 -32.053 1.00 94.31 86 PHE A CA 1
ATOM 666 C C . PHE A 1 86 ? 9.683 7.108 -31.325 1.00 94.31 86 PHE A C 1
ATOM 668 O O . PHE A 1 86 ? 9.858 6.517 -30.261 1.00 94.31 86 PHE A O 1
ATOM 675 N N . PHE A 1 87 ? 8.471 7.214 -31.880 1.00 93.81 87 PHE A N 1
ATOM 676 C CA . PHE A 1 87 ? 7.282 6.675 -31.214 1.00 93.81 87 PHE A CA 1
ATOM 677 C C . PHE A 1 87 ? 7.282 5.144 -31.154 1.00 93.81 87 PHE A C 1
ATOM 679 O O . PHE A 1 87 ? 6.844 4.579 -30.152 1.00 93.81 87 PHE A O 1
ATOM 686 N N . ARG A 1 88 ? 7.837 4.466 -32.164 1.00 93.25 88 ARG A N 1
ATOM 687 C CA . ARG A 1 88 ? 8.038 3.011 -32.140 1.00 93.25 88 ARG A CA 1
ATOM 688 C C . ARG A 1 88 ? 8.973 2.591 -31.001 1.00 93.25 88 ARG A C 1
ATOM 690 O O . ARG A 1 88 ? 8.682 1.641 -30.273 1.00 93.25 88 ARG A O 1
ATOM 697 N N . LEU A 1 89 ? 10.092 3.296 -30.835 1.00 94.06 89 LEU A N 1
ATOM 698 C CA . LEU A 1 89 ? 11.051 3.055 -29.755 1.00 94.06 89 LEU A CA 1
ATOM 699 C C . LEU A 1 89 ? 10.476 3.432 -28.387 1.00 94.06 89 LEU A C 1
ATOM 701 O O . LEU A 1 89 ? 10.704 2.719 -27.415 1.00 94.06 89 LEU A O 1
ATOM 705 N N . LEU A 1 90 ? 9.690 4.504 -28.313 1.00 92.88 90 LEU A N 1
ATOM 706 C CA . LEU A 1 90 ? 8.988 4.909 -27.101 1.00 92.88 90 LEU A CA 1
ATOM 707 C C . LEU A 1 90 ? 8.004 3.833 -26.627 1.00 92.88 90 LEU A C 1
ATOM 709 O O . LEU A 1 90 ? 7.971 3.514 -25.439 1.00 92.88 90 LEU A O 1
ATOM 713 N N . ASP A 1 91 ? 7.231 3.245 -27.540 1.00 91.12 91 ASP A N 1
ATOM 714 C CA . ASP A 1 91 ? 6.301 2.163 -27.208 1.00 91.12 91 ASP A CA 1
ATOM 715 C C . ASP A 1 91 ? 7.046 0.925 -26.688 1.00 91.12 91 ASP A C 1
ATOM 717 O O . ASP A 1 91 ? 6.643 0.332 -25.683 1.00 91.12 91 ASP A O 1
ATOM 721 N N . ALA A 1 92 ? 8.169 0.567 -27.320 1.00 91.38 92 ALA A N 1
ATOM 722 C CA . ALA A 1 92 ? 9.020 -0.531 -26.866 1.00 91.38 92 ALA A CA 1
ATOM 723 C C . ALA A 1 92 ? 9.616 -0.256 -25.475 1.00 91.38 92 ALA A C 1
ATOM 725 O O . ALA A 1 92 ? 9.531 -1.112 -24.595 1.00 91.38 92 ALA A O 1
ATOM 726 N N . TYR A 1 93 ? 10.136 0.954 -25.246 1.00 91.38 93 TYR A N 1
ATOM 727 C CA . TYR A 1 93 ? 10.645 1.379 -23.943 1.00 91.38 93 TYR A CA 1
ATOM 728 C C . TYR A 1 93 ? 9.572 1.277 -22.861 1.00 91.38 93 TYR A C 1
ATOM 730 O O . TYR A 1 93 ? 9.824 0.705 -21.807 1.00 91.38 93 TYR A O 1
ATOM 738 N N . ARG A 1 94 ? 8.353 1.768 -23.117 1.00 86.12 94 ARG A N 1
ATOM 739 C CA . ARG A 1 94 ? 7.246 1.710 -22.148 1.00 86.12 94 ARG A CA 1
ATOM 740 C C . ARG A 1 94 ? 6.806 0.278 -21.861 1.00 86.12 94 ARG A C 1
ATOM 742 O O . ARG A 1 94 ? 6.539 -0.051 -20.707 1.00 86.12 94 ARG A O 1
ATOM 749 N N . SER A 1 95 ? 6.739 -0.571 -22.888 1.00 83.62 95 SER A N 1
ATOM 750 C CA . SER A 1 95 ? 6.392 -1.986 -22.726 1.00 83.62 95 SER A CA 1
ATOM 751 C C . SER A 1 95 ? 7.424 -2.712 -21.867 1.00 83.62 95 SER A C 1
ATOM 753 O O . SER A 1 95 ? 7.071 -3.437 -20.939 1.00 83.62 95 SER A O 1
ATOM 755 N N . GLU A 1 96 ? 8.706 -2.462 -22.115 1.00 82.25 96 GLU A N 1
ATOM 756 C CA . GLU A 1 96 ? 9.795 -3.086 -21.372 1.00 82.25 96 GLU A CA 1
ATOM 757 C C . GLU A 1 96 ? 9.991 -2.489 -19.991 1.00 82.25 96 GLU A C 1
ATOM 759 O O . GLU A 1 96 ? 10.278 -3.233 -19.068 1.00 82.25 96 GLU A O 1
ATOM 764 N N . ALA A 1 97 ? 9.785 -1.189 -19.800 1.00 75.06 97 ALA A N 1
ATOM 765 C CA . ALA A 1 97 ? 9.771 -0.577 -18.479 1.00 75.06 97 ALA A CA 1
ATOM 766 C C . ALA A 1 97 ? 8.626 -1.155 -17.634 1.00 75.06 97 ALA A C 1
ATOM 768 O O . ALA A 1 97 ? 8.828 -1.463 -16.461 1.00 75.06 97 ALA A O 1
ATOM 769 N N . ALA A 1 98 ? 7.450 -1.389 -18.227 1.00 65.62 98 ALA A N 1
ATOM 770 C CA . ALA A 1 98 ? 6.343 -2.067 -17.558 1.00 65.62 98 ALA A CA 1
ATOM 771 C C . ALA A 1 98 ? 6.679 -3.533 -17.230 1.00 65.62 98 ALA A C 1
ATOM 773 O O . ALA A 1 98 ? 6.414 -3.988 -16.118 1.00 65.62 98 ALA A O 1
ATOM 774 N N . GLN A 1 99 ? 7.325 -4.258 -18.148 1.00 58.06 99 GLN A N 1
ATOM 775 C CA . GLN A 1 99 ? 7.757 -5.640 -17.919 1.00 58.06 99 GLN A CA 1
ATOM 776 C C . GLN A 1 99 ? 8.903 -5.742 -16.911 1.00 58.06 99 GLN A C 1
ATOM 778 O O . GLN A 1 99 ? 8.868 -6.623 -16.064 1.00 58.06 99 GLN A O 1
ATOM 783 N N . ALA A 1 100 ? 9.888 -4.845 -16.947 1.00 55.81 100 ALA A N 1
ATOM 784 C CA . ALA A 1 100 ? 10.996 -4.750 -16.000 1.00 55.81 100 ALA A CA 1
ATOM 785 C C . ALA A 1 100 ? 10.485 -4.366 -14.611 1.00 55.81 100 ALA A C 1
ATOM 787 O O . ALA A 1 100 ? 10.922 -4.932 -13.617 1.00 55.81 100 ALA A O 1
ATOM 788 N N . THR A 1 101 ? 9.490 -3.484 -14.533 1.00 51.75 101 THR A N 1
ATOM 789 C CA . THR A 1 101 ? 8.757 -3.212 -13.293 1.00 51.75 101 THR A CA 1
ATOM 790 C C . THR A 1 101 ? 8.014 -4.460 -12.803 1.00 51.75 101 THR A C 1
ATOM 792 O O . THR A 1 101 ? 7.982 -4.710 -11.605 1.00 51.75 101 THR A O 1
ATOM 795 N N . ALA A 1 102 ? 7.470 -5.287 -13.698 1.00 46.44 102 ALA A N 1
ATOM 796 C CA . ALA A 1 102 ? 6.812 -6.542 -13.331 1.00 46.44 102 ALA A CA 1
ATOM 797 C C . ALA A 1 102 ? 7.791 -7.682 -12.964 1.00 46.44 102 ALA A C 1
ATOM 799 O O . ALA A 1 102 ? 7.460 -8.519 -12.135 1.00 46.44 102 ALA A O 1
ATOM 800 N N . THR A 1 103 ? 8.993 -7.716 -13.549 1.00 42.12 103 THR A N 1
ATOM 801 C CA . THR A 1 103 ? 9.996 -8.791 -13.367 1.00 42.12 103 THR A CA 1
ATOM 802 C C . THR A 1 103 ? 11.075 -8.464 -12.334 1.00 42.12 103 THR A C 1
ATOM 804 O O . THR A 1 103 ? 11.652 -9.378 -11.752 1.00 42.12 103 THR A O 1
ATOM 807 N N . THR A 1 104 ? 11.342 -7.182 -12.071 1.00 40.19 104 THR A N 1
ATOM 808 C CA . THR A 1 104 ? 12.384 -6.711 -11.134 1.00 40.19 104 THR A CA 1
ATOM 809 C C . THR A 1 104 ? 11.807 -6.303 -9.777 1.00 40.19 104 THR A C 1
ATOM 811 O O . THR A 1 104 ? 12.554 -6.108 -8.818 1.00 40.19 104 THR A O 1
ATOM 814 N N . ARG A 1 105 ? 10.481 -6.179 -9.637 1.00 45.12 105 ARG A N 1
ATOM 815 C CA . ARG A 1 105 ? 9.889 -5.921 -8.324 1.00 45.12 105 ARG A CA 1
ATOM 816 C C . ARG A 1 105 ? 9.960 -7.188 -7.483 1.00 45.12 105 ARG A C 1
ATOM 818 O O . ARG A 1 105 ? 9.309 -8.183 -7.783 1.00 45.12 105 ARG A O 1
ATOM 825 N N . LEU A 1 106 ? 10.697 -7.113 -6.374 1.00 52.22 106 LEU A N 1
ATOM 826 C CA . LEU A 1 106 ? 10.345 -7.884 -5.183 1.00 52.22 106 LEU A CA 1
ATOM 827 C C . LEU A 1 106 ? 8.828 -7.719 -4.990 1.00 52.22 106 LEU A C 1
ATOM 829 O O . LEU A 1 106 ? 8.391 -6.580 -4.806 1.00 52.22 106 LEU A O 1
ATOM 833 N N . PRO A 1 107 ? 8.020 -8.789 -5.080 1.00 55.09 107 PRO A N 1
ATOM 834 C CA . PRO A 1 107 ? 6.576 -8.627 -5.076 1.00 55.09 107 PRO A CA 1
ATOM 835 C C . PRO A 1 107 ? 6.114 -7.891 -3.817 1.00 55.09 107 PRO A C 1
ATOM 837 O O . PRO A 1 107 ? 6.534 -8.258 -2.712 1.00 55.09 107 PRO A O 1
ATOM 840 N N . GLY A 1 108 ? 5.309 -6.839 -4.002 1.00 53.12 108 GLY A N 1
ATOM 841 C CA . GLY A 1 108 ? 4.787 -5.980 -2.939 1.00 53.12 108 GLY A CA 1
ATOM 842 C C . GLY A 1 108 ? 5.604 -4.716 -2.629 1.00 53.12 108 GLY A C 1
ATOM 843 O O . GLY A 1 108 ? 5.136 -3.887 -1.849 1.00 53.12 108 GLY A O 1
ATOM 844 N N . ILE A 1 109 ? 6.779 -4.514 -3.241 1.00 60.03 109 ILE A N 1
ATOM 845 C CA . ILE A 1 109 ? 7.610 -3.314 -3.017 1.00 60.03 109 ILE A CA 1
ATOM 846 C C . ILE A 1 109 ? 6.902 -2.012 -3.425 1.00 60.03 109 ILE A C 1
ATOM 848 O O . ILE A 1 109 ? 7.156 -0.958 -2.848 1.00 60.03 109 ILE A O 1
ATOM 852 N N . GLU A 1 110 ? 5.966 -2.075 -4.374 1.00 59.50 110 GLU A N 1
ATOM 853 C CA . GLU A 1 110 ? 5.144 -0.937 -4.785 1.00 59.50 110 GLU A CA 1
ATOM 854 C C . GLU A 1 110 ? 4.221 -0.412 -3.677 1.00 59.50 110 GLU A C 1
ATOM 856 O O . GLU A 1 110 ? 3.858 0.760 -3.695 1.00 59.50 110 GLU A O 1
ATOM 861 N N . TYR A 1 111 ? 3.898 -1.245 -2.683 1.00 58.56 111 TYR A N 1
ATOM 862 C CA . TYR A 1 111 ? 3.131 -0.860 -1.492 1.00 58.56 111 TYR A CA 1
ATOM 863 C C . TYR A 1 111 ? 4.032 -0.495 -0.302 1.00 58.56 111 TYR A C 1
ATOM 865 O O . TYR A 1 111 ? 3.547 -0.323 0.814 1.00 58.56 111 TYR A O 1
ATOM 873 N N . MET A 1 112 ? 5.347 -0.411 -0.528 1.00 62.66 112 MET A N 1
ATOM 874 C CA . MET A 1 112 ? 6.367 -0.133 0.489 1.00 62.66 112 MET A CA 1
ATOM 875 C C . MET A 1 112 ? 7.153 1.160 0.204 1.00 62.66 112 MET A C 1
ATOM 877 O O . MET A 1 112 ? 8.131 1.442 0.890 1.00 62.66 112 MET A O 1
ATOM 881 N N . ILE A 1 113 ? 6.747 1.949 -0.804 1.00 52.53 113 ILE A N 1
ATOM 882 C CA . ILE A 1 113 ? 7.507 3.101 -1.333 1.00 52.53 113 ILE A CA 1
ATOM 883 C C . ILE A 1 113 ? 7.740 4.209 -0.284 1.00 52.53 113 ILE A C 1
ATOM 885 O O . ILE A 1 113 ? 8.742 4.909 -0.371 1.00 52.53 113 ILE A O 1
ATOM 889 N N . ASN A 1 114 ? 6.871 4.345 0.727 1.00 56.91 114 ASN A N 1
ATOM 890 C CA . ASN A 1 114 ? 7.025 5.337 1.805 1.00 56.91 114 ASN A CA 1
ATOM 891 C C . ASN A 1 114 ? 6.904 4.717 3.199 1.00 56.91 114 ASN A C 1
ATOM 893 O O . ASN A 1 114 ? 7.757 4.923 4.047 1.00 56.91 114 ASN A O 1
ATOM 897 N N . THR A 1 115 ? 5.872 3.920 3.448 1.00 64.25 115 THR A N 1
ATOM 898 C CA . THR A 1 115 ? 5.744 3.108 4.664 1.00 64.25 115 THR A CA 1
ATOM 899 C C . THR A 1 115 ? 5.226 1.726 4.276 1.00 64.25 115 THR A C 1
ATOM 901 O O . THR A 1 115 ? 4.851 1.506 3.128 1.00 64.25 115 THR A O 1
ATOM 904 N N . PHE A 1 116 ? 5.197 0.784 5.217 1.00 83.62 116 PHE A N 1
ATOM 905 C CA . PHE A 1 116 ? 4.617 -0.551 5.016 1.00 83.62 116 PHE A CA 1
ATOM 906 C C . PHE A 1 116 ? 3.077 -0.543 5.055 1.00 83.62 116 PHE A C 1
ATOM 908 O O . PHE A 1 116 ? 2.450 -1.601 5.059 1.00 83.62 116 PHE A O 1
ATOM 915 N N . VAL A 1 117 ? 2.474 0.649 5.104 1.00 89.06 117 VAL A N 1
ATOM 916 C CA . VAL A 1 117 ? 1.034 0.917 5.112 1.00 89.06 117 VAL A CA 1
ATOM 917 C C . VAL A 1 117 ? 0.677 1.756 3.882 1.00 89.06 117 VAL A C 1
ATOM 919 O O . VAL A 1 117 ? 1.184 2.861 3.709 1.00 89.06 117 VAL A O 1
ATOM 922 N N . THR A 1 118 ? -0.216 1.260 3.032 1.00 88.62 118 THR A N 1
ATOM 923 C CA . THR A 1 118 ? -0.687 1.980 1.838 1.00 88.62 118 THR A CA 1
ATOM 924 C C . THR A 1 118 ? -2.193 2.209 1.909 1.00 88.62 118 THR A C 1
ATOM 926 O O . THR A 1 118 ? -2.949 1.265 2.152 1.00 88.62 118 THR A O 1
ATOM 929 N N . LEU A 1 119 ? -2.639 3.447 1.664 1.00 88.38 119 LEU A N 1
ATOM 930 C CA . LEU A 1 119 ? -4.063 3.793 1.636 1.00 88.38 119 LEU A CA 1
ATOM 931 C C . LEU A 1 119 ? -4.694 3.546 0.258 1.00 88.38 119 LEU A C 1
ATOM 933 O O . LEU A 1 119 ? -4.096 3.786 -0.795 1.00 88.38 119 LEU A O 1
ATOM 937 N N . PHE A 1 120 ? -5.944 3.102 0.281 1.00 89.94 120 PHE A N 1
ATOM 938 C CA . PHE A 1 120 ? -6.802 2.888 -0.878 1.00 89.94 120 PHE A CA 1
ATOM 939 C C . PHE A 1 120 ? -8.138 3.576 -0.659 1.00 89.94 120 PHE A C 1
ATOM 941 O O . PHE A 1 120 ? -8.744 3.477 0.405 1.00 89.94 120 PHE A O 1
ATOM 948 N N . TRP A 1 121 ? -8.627 4.266 -1.675 1.00 86.62 121 TRP A N 1
ATOM 949 C CA . TRP A 1 121 ? -9.963 4.840 -1.661 1.00 86.62 121 TRP A CA 1
ATOM 950 C C . TRP A 1 121 ? -10.929 3.864 -2.331 1.00 86.62 121 TRP A C 1
ATOM 952 O O . TRP A 1 121 ? -11.892 3.390 -1.718 1.00 86.62 121 TRP A O 1
ATOM 962 N N . ARG A 1 122 ? -10.627 3.456 -3.569 1.00 86.25 122 ARG A N 1
ATOM 963 C CA . ARG A 1 122 ? -11.466 2.534 -4.338 1.00 86.25 122 ARG A CA 1
ATOM 964 C C . ARG A 1 122 ? -11.225 1.085 -3.927 1.00 86.25 122 ARG A C 1
ATOM 966 O O . ARG A 1 122 ? -10.175 0.502 -4.200 1.00 86.25 122 ARG A O 1
ATOM 973 N N . LYS A 1 123 ? -12.281 0.430 -3.430 1.00 91.56 123 LYS A N 1
ATOM 974 C CA . LYS A 1 123 ? -12.291 -1.021 -3.141 1.00 91.56 123 LYS A CA 1
ATOM 975 C C . LYS A 1 123 ? -11.860 -1.883 -4.334 1.00 91.56 123 LYS A C 1
ATOM 977 O O . LYS A 1 123 ? -11.224 -2.915 -4.139 1.00 91.56 123 LYS A O 1
ATOM 982 N N . ARG A 1 124 ? -12.150 -1.455 -5.571 1.00 89.12 124 ARG A N 1
ATOM 983 C CA . ARG A 1 124 ? -11.700 -2.151 -6.790 1.00 89.12 124 ARG A CA 1
ATOM 984 C C . ARG A 1 124 ? -10.172 -2.215 -6.881 1.00 89.12 124 ARG A C 1
ATOM 986 O O . ARG A 1 124 ? -9.639 -3.274 -7.188 1.00 89.12 124 ARG A O 1
ATOM 993 N N . LEU A 1 125 ? -9.481 -1.108 -6.608 1.00 84.56 125 LEU A N 1
ATOM 994 C CA . LEU A 1 125 ? -8.017 -1.058 -6.662 1.00 84.56 125 LEU A CA 1
ATOM 995 C C . LEU A 1 125 ? -7.393 -1.845 -5.510 1.00 84.56 125 LEU A C 1
ATOM 997 O O . LEU A 1 125 ? -6.433 -2.576 -5.739 1.00 84.56 125 LEU A O 1
ATOM 1001 N N . LEU A 1 126 ? -7.994 -1.787 -4.315 1.00 91.94 126 LEU A N 1
ATOM 1002 C CA . LEU A 1 126 ? -7.600 -2.653 -3.203 1.00 91.94 126 LEU A CA 1
ATOM 1003 C C . LEU A 1 126 ? -7.729 -4.137 -3.579 1.00 91.94 126 LEU A C 1
ATOM 1005 O O . LEU A 1 126 ? -6.817 -4.918 -3.324 1.00 91.94 126 LEU A O 1
ATOM 1009 N N . THR A 1 127 ? -8.840 -4.526 -4.208 1.00 90.62 127 THR A N 1
ATOM 1010 C CA . THR A 1 127 ? -9.085 -5.917 -4.622 1.00 90.62 127 THR A CA 1
ATOM 1011 C C . THR A 1 127 ? -8.015 -6.381 -5.605 1.00 90.62 127 THR A C 1
ATOM 1013 O O . THR A 1 127 ? -7.368 -7.389 -5.356 1.00 90.62 127 THR A O 1
ATOM 1016 N N . GLN A 1 128 ? -7.733 -5.582 -6.637 1.00 84.69 128 GLN A N 1
ATOM 1017 C CA . GLN A 1 128 ? -6.683 -5.879 -7.616 1.00 84.69 128 GLN A CA 1
ATOM 1018 C C . GLN A 1 128 ? -5.286 -5.946 -6.988 1.00 84.69 128 GLN A C 1
ATOM 1020 O O . GLN A 1 128 ? -4.474 -6.784 -7.366 1.00 84.69 128 GLN A O 1
ATOM 1025 N N . ALA A 1 129 ? -4.980 -5.062 -6.035 1.00 85.31 129 ALA A N 1
ATOM 1026 C CA . ALA A 1 129 ? -3.722 -5.108 -5.295 1.00 85.31 129 ALA A CA 1
ATOM 1027 C C . ALA A 1 129 ? -3.594 -6.391 -4.468 1.00 85.31 129 ALA A C 1
ATOM 1029 O O . ALA A 1 129 ? -2.523 -6.991 -4.412 1.00 85.31 129 ALA A O 1
ATOM 1030 N N . THR A 1 130 ? -4.702 -6.814 -3.867 1.00 91.00 130 THR A N 1
ATOM 1031 C CA . THR A 1 130 ? -4.777 -8.020 -3.048 1.00 91.00 130 THR A CA 1
ATOM 1032 C C . THR A 1 130 ? -4.597 -9.284 -3.890 1.00 91.00 130 THR A C 1
ATOM 1034 O O . THR A 1 130 ? -3.766 -10.113 -3.54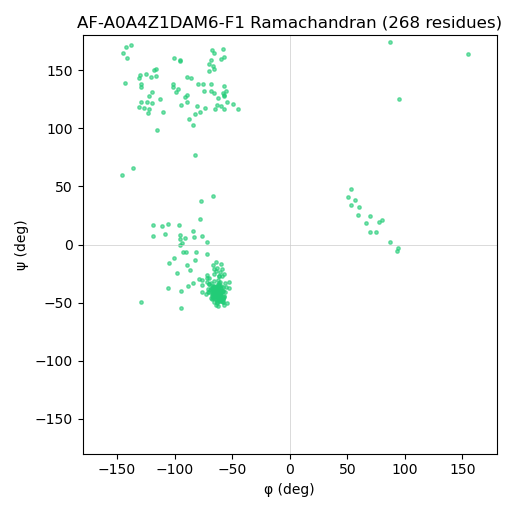0 1.00 91.00 130 THR A O 1
ATOM 1037 N N . GLU A 1 131 ? -5.292 -9.382 -5.027 1.00 88.44 131 GLU A N 1
ATOM 1038 C CA . GLU A 1 131 ? -5.147 -10.476 -6.002 1.00 88.44 131 GLU A CA 1
ATOM 1039 C C . GLU A 1 131 ? -3.698 -10.585 -6.490 1.00 88.44 131 GLU A C 1
ATOM 1041 O O . GLU A 1 131 ? -3.105 -11.659 -6.461 1.00 88.44 131 GLU A O 1
ATOM 1046 N N . ARG A 1 132 ? -3.066 -9.450 -6.827 1.00 83.00 132 ARG A N 1
ATOM 1047 C CA . ARG A 1 132 ? -1.644 -9.438 -7.197 1.00 83.00 132 ARG A CA 1
ATOM 1048 C C . ARG A 1 132 ? -0.755 -9.969 -6.077 1.00 83.00 132 ARG A C 1
ATOM 1050 O O . ARG A 1 132 ? 0.192 -10.687 -6.362 1.00 83.00 132 ARG A O 1
ATOM 1057 N N . LEU A 1 133 ? -1.004 -9.619 -4.817 1.00 86.19 133 LEU A N 1
ATOM 1058 C CA . LEU A 1 133 ? -0.209 -10.144 -3.704 1.00 86.19 133 LEU A CA 1
ATOM 1059 C C . LEU A 1 133 ? -0.395 -11.664 -3.557 1.00 86.19 133 LEU A C 1
ATOM 1061 O O . LEU A 1 133 ? 0.600 -12.375 -3.407 1.00 86.19 133 LEU A O 1
ATOM 1065 N N . GLU A 1 134 ? -1.631 -12.158 -3.661 1.00 87.38 134 GLU A N 1
ATOM 1066 C CA . GLU A 1 134 ? -1.960 -13.594 -3.635 1.00 87.38 134 GLU A CA 1
ATOM 1067 C C . GLU A 1 134 ? -1.234 -14.357 -4.759 1.00 87.38 134 GLU A C 1
ATOM 1069 O O . GLU A 1 134 ? -0.558 -15.349 -4.478 1.00 87.38 134 GLU A O 1
ATOM 1074 N N . ASP A 1 135 ? -1.260 -13.841 -5.994 1.00 82.00 135 ASP A N 1
ATOM 1075 C CA . ASP A 1 135 ? -0.566 -14.423 -7.157 1.00 82.00 135 ASP A CA 1
ATOM 1076 C C . ASP A 1 135 ? 0.956 -14.533 -6.958 1.00 82.00 135 ASP A C 1
ATOM 1078 O O . ASP A 1 135 ? 1.611 -15.411 -7.521 1.00 82.00 135 ASP A O 1
ATOM 1082 N N . HIS A 1 136 ? 1.532 -13.664 -6.124 1.00 79.19 136 HIS A N 1
ATOM 1083 C CA . HIS A 1 136 ? 2.955 -13.677 -5.780 1.00 79.19 136 HIS A CA 1
ATOM 1084 C C . HIS A 1 136 ? 3.257 -14.410 -4.462 1.00 79.19 136 HIS A C 1
ATOM 1086 O O . HIS A 1 136 ? 4.341 -14.253 -3.886 1.00 79.19 136 HIS A O 1
ATOM 1092 N N . GLY A 1 137 ? 2.308 -15.212 -3.977 1.00 79.88 137 GLY A N 1
ATOM 1093 C CA . GLY A 1 137 ? 2.476 -16.082 -2.817 1.00 79.88 137 GLY A CA 1
ATOM 1094 C C . GLY A 1 137 ? 2.398 -15.362 -1.473 1.00 79.88 137 GLY A C 1
ATOM 1095 O O . GLY A 1 137 ? 2.882 -15.899 -0.473 1.00 79.88 137 GLY A O 1
ATOM 1096 N N . PHE A 1 138 ? 1.823 -14.155 -1.417 1.00 86.62 138 PHE A N 1
ATOM 1097 C CA . PHE A 1 138 ? 1.488 -13.555 -0.131 1.00 86.62 138 PHE A CA 1
ATOM 1098 C C . PHE A 1 138 ? 0.256 -14.220 0.460 1.00 86.62 138 PHE A C 1
ATOM 1100 O O . PHE A 1 138 ? -0.762 -14.409 -0.204 1.00 86.62 138 PHE A O 1
ATOM 1107 N N . ARG A 1 139 ? 0.308 -14.464 1.765 1.00 88.25 139 ARG A N 1
ATOM 1108 C CA . ARG A 1 139 ? -0.891 -14.765 2.531 1.00 88.25 139 ARG A CA 1
ATOM 1109 C C . ARG A 1 139 ? -1.598 -13.468 2.899 1.00 88.25 139 ARG A C 1
ATOM 1111 O O . ARG A 1 139 ? -1.099 -12.686 3.712 1.00 88.25 139 ARG A O 1
ATOM 1118 N N . VAL A 1 140 ? -2.775 -13.269 2.325 1.00 91.88 140 VAL A N 1
ATOM 1119 C CA . VAL A 1 140 ? -3.631 -12.123 2.620 1.00 91.88 140 VAL A CA 1
ATOM 1120 C C . VAL A 1 140 ? -4.563 -12.448 3.785 1.00 91.88 140 VAL A C 1
ATOM 1122 O O . VAL A 1 140 ? -5.284 -13.442 3.764 1.00 91.88 140 VAL A O 1
ATOM 1125 N N . ILE A 1 141 ? -4.580 -11.573 4.788 1.00 93.81 141 ILE A N 1
ATOM 1126 C CA . ILE A 1 141 ? -5.535 -11.573 5.897 1.00 93.81 141 ILE A CA 1
ATOM 1127 C C . ILE A 1 141 ? -6.443 -10.355 5.729 1.00 93.81 141 ILE A C 1
ATOM 1129 O O . ILE A 1 141 ? -5.989 -9.214 5.815 1.00 93.81 141 ILE A O 1
ATOM 1133 N N . ARG A 1 142 ? -7.729 -10.601 5.467 1.00 96.31 142 ARG A N 1
ATOM 1134 C CA . ARG A 1 142 ? -8.733 -9.559 5.215 1.00 96.31 142 ARG A CA 1
ATOM 1135 C C . ARG A 1 142 ? -9.535 -9.282 6.486 1.00 96.31 142 ARG A C 1
ATOM 1137 O O . ARG A 1 142 ? -10.011 -10.215 7.126 1.00 96.31 142 ARG A O 1
ATOM 1144 N N . LEU A 1 143 ? -9.678 -8.009 6.842 1.00 97.50 143 LEU A N 1
ATOM 1145 C CA . LEU A 1 143 ? -10.284 -7.528 8.082 1.00 97.50 143 LEU A CA 1
ATOM 1146 C C . LEU A 1 143 ? -11.313 -6.432 7.773 1.00 97.50 143 LEU A C 1
ATOM 1148 O O . LEU A 1 143 ? -10.985 -5.363 7.255 1.00 97.50 143 LEU A O 1
ATOM 1152 N N . GLU A 1 144 ? -12.571 -6.686 8.126 1.00 96.19 144 GLU A N 1
ATOM 1153 C CA . GLU A 1 144 ? -13.675 -5.739 7.934 1.00 96.19 144 GLU A CA 1
ATOM 1154 C C . GLU A 1 144 ? -13.719 -4.704 9.067 1.00 96.19 144 GLU A C 1
ATOM 1156 O O . GLU A 1 144 ? -14.544 -4.778 9.981 1.00 96.19 144 GLU A O 1
ATOM 1161 N N . ALA A 1 145 ? -12.819 -3.720 9.012 1.00 96.00 145 ALA A N 1
ATOM 1162 C CA . ALA A 1 145 ? -12.710 -2.678 10.034 1.00 96.00 145 ALA A CA 1
ATOM 1163 C C . ALA A 1 145 ? -13.987 -1.831 10.179 1.00 96.00 145 ALA A C 1
ATOM 1165 O O . ALA A 1 145 ? -14.268 -1.310 11.257 1.00 96.00 145 ALA A O 1
ATOM 1166 N N . GLY A 1 146 ? -14.815 -1.766 9.132 1.00 93.94 146 GLY A N 1
ATOM 1167 C CA . GLY A 1 146 ? -16.124 -1.114 9.170 1.00 93.94 146 GLY A CA 1
ATOM 1168 C C . GLY A 1 146 ? -17.121 -1.677 10.192 1.00 93.94 146 GLY A C 1
ATOM 1169 O O . GLY A 1 146 ? -18.106 -0.999 10.490 1.00 93.94 146 GLY A O 1
ATOM 1170 N N . GLN A 1 147 ? -16.882 -2.885 10.718 1.00 94.75 147 GLN A N 1
ATOM 1171 C CA . GLN A 1 147 ? -17.703 -3.526 11.756 1.00 94.75 14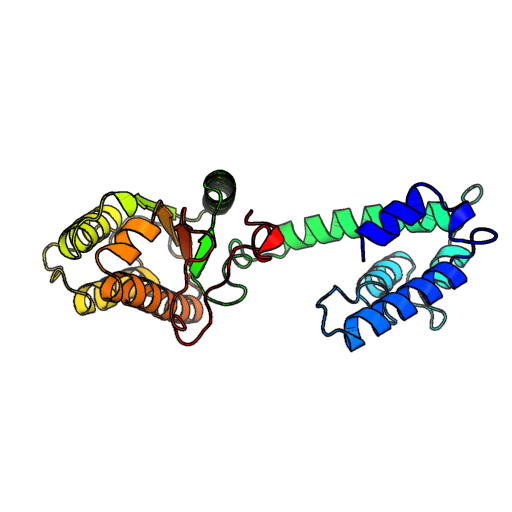7 GLN A CA 1
ATOM 1172 C C . GLN A 1 147 ? -17.200 -3.248 13.181 1.00 94.75 147 GLN A C 1
ATOM 1174 O O . GLN A 1 147 ? -17.840 -3.641 14.157 1.00 94.75 147 GLN A O 1
ATOM 1179 N N . TRP A 1 148 ? -16.049 -2.590 13.334 1.00 96.88 148 TRP A N 1
ATOM 1180 C CA . TRP A 1 148 ? -15.454 -2.342 14.644 1.00 96.88 148 TRP A CA 1
ATOM 1181 C C . TRP A 1 148 ? -16.053 -1.094 15.274 1.00 96.88 148 TRP A C 1
ATOM 1183 O O . TRP A 1 148 ? -15.707 0.033 14.924 1.00 96.88 148 TRP A O 1
ATOM 1193 N N . SER A 1 149 ? -16.954 -1.312 16.230 1.00 93.75 149 SER A N 1
ATOM 1194 C CA . SER A 1 149 ? -17.579 -0.230 16.999 1.00 93.75 149 SER A CA 1
ATOM 1195 C C . SER A 1 149 ? -16.771 0.132 18.246 1.00 93.75 149 SER A C 1
ATOM 1197 O O . SER A 1 149 ? -16.968 1.191 18.833 1.00 93.75 149 SER A O 1
ATOM 1199 N N . THR A 1 150 ? -15.864 -0.746 18.676 1.00 96.44 150 THR A N 1
ATOM 1200 C CA . THR A 1 150 ? -14.995 -0.545 19.837 1.00 96.44 150 THR A CA 1
ATOM 1201 C C . THR A 1 150 ? -13.594 -1.099 19.581 1.00 96.44 150 THR A C 1
ATOM 1203 O O . THR A 1 150 ? -13.399 -1.989 18.751 1.00 96.44 150 THR A O 1
ATOM 1206 N N . GLU A 1 151 ? -12.611 -0.644 20.363 1.00 96.00 151 GLU A N 1
ATOM 1207 C CA . GLU A 1 151 ? -11.258 -1.225 20.387 1.00 96.00 151 GLU A CA 1
ATOM 1208 C C . GLU A 1 151 ? -11.283 -2.735 20.701 1.00 96.00 151 GLU A C 1
ATOM 1210 O O . GLU A 1 151 ? -10.506 -3.514 20.150 1.00 96.00 151 GLU A O 1
ATOM 1215 N N . ARG A 1 152 ? -12.242 -3.188 21.520 1.00 96.38 152 ARG A N 1
ATOM 1216 C CA . ARG A 1 152 ? -12.417 -4.610 21.841 1.00 96.38 152 ARG A CA 1
ATOM 1217 C C . ARG A 1 152 ? -12.860 -5.439 20.632 1.00 96.38 152 ARG A C 1
ATOM 1219 O O . ARG A 1 152 ? -12.434 -6.589 20.509 1.00 96.38 152 ARG A O 1
ATOM 1226 N N . ASP A 1 153 ? -13.704 -4.885 19.763 1.00 96.81 153 ASP A N 1
ATOM 1227 C CA . ASP A 1 153 ? -14.133 -5.560 18.530 1.00 96.81 153 ASP A CA 1
ATOM 1228 C C . ASP A 1 153 ? -12.953 -5.727 17.571 1.00 96.81 153 ASP A C 1
ATOM 1230 O O . ASP A 1 153 ? -12.757 -6.816 17.029 1.00 96.81 153 ASP A O 1
ATOM 1234 N N . MET A 1 154 ? -12.117 -4.688 17.455 1.00 97.25 154 MET A N 1
ATOM 1235 C CA . MET A 1 154 ? -10.855 -4.741 16.714 1.00 97.25 154 MET A CA 1
ATOM 1236 C C . MET A 1 154 ? -9.939 -5.843 17.255 1.00 97.25 154 MET A C 1
ATOM 1238 O O . MET A 1 154 ? -9.532 -6.719 16.493 1.00 97.25 154 MET A O 1
ATOM 1242 N N . HIS A 1 155 ? -9.678 -5.873 18.568 1.00 97.25 155 HIS A N 1
ATOM 1243 C CA . HIS A 1 155 ? -8.825 -6.900 19.173 1.00 97.25 155 HIS A CA 1
ATOM 1244 C C . HIS A 1 155 ? -9.356 -8.316 18.943 1.00 97.25 155 HIS A C 1
ATOM 1246 O O . HIS A 1 155 ? -8.575 -9.225 18.666 1.00 97.25 155 HIS A O 1
ATOM 1252 N N . ARG A 1 156 ? -10.676 -8.519 19.033 1.00 96.06 156 ARG A N 1
ATOM 1253 C CA . ARG A 1 156 ? -11.304 -9.819 18.764 1.00 96.06 156 ARG A CA 1
ATOM 1254 C C . ARG A 1 156 ? -11.128 -10.238 17.305 1.00 96.06 156 ARG A C 1
ATOM 1256 O O . ARG A 1 156 ? -10.760 -11.381 17.050 1.00 96.06 156 ARG A O 1
ATOM 1263 N N . ALA A 1 157 ? -11.391 -9.331 16.365 1.00 96.38 157 ALA A N 1
ATOM 1264 C CA . ALA A 1 157 ? -11.277 -9.609 14.938 1.00 96.38 157 ALA A CA 1
ATOM 1265 C C . ALA A 1 157 ? -9.825 -9.891 14.527 1.00 96.38 157 ALA A C 1
ATOM 1267 O O . ALA A 1 157 ? -9.568 -10.870 13.831 1.00 96.38 157 ALA A O 1
ATOM 1268 N N . MET A 1 158 ? -8.878 -9.082 15.011 1.00 95.00 158 MET A N 1
ATOM 1269 C CA . MET A 1 158 ? -7.445 -9.265 14.773 1.00 95.00 158 MET A CA 1
ATOM 1270 C C . MET A 1 158 ? -6.947 -10.598 15.334 1.00 95.00 158 MET A C 1
ATOM 1272 O O . MET A 1 158 ? -6.306 -11.353 14.608 1.00 95.00 158 MET A O 1
ATOM 1276 N N . ALA A 1 159 ? -7.285 -10.921 16.587 1.00 94.19 159 ALA A N 1
ATOM 1277 C CA . ALA A 1 159 ? -6.873 -12.176 17.212 1.00 94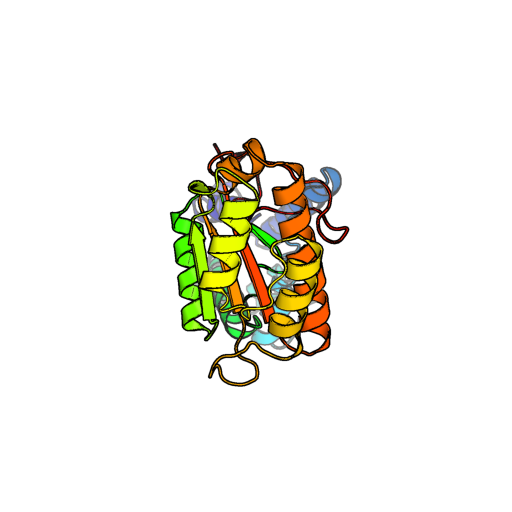.19 159 ALA A CA 1
ATOM 1278 C C . ALA A 1 159 ? -7.402 -13.402 16.458 1.00 94.19 159 ALA A C 1
ATOM 1280 O O . ALA A 1 159 ? -6.645 -14.335 16.207 1.00 94.19 159 ALA A O 1
ATOM 1281 N N . ALA A 1 160 ? -8.672 -13.376 16.042 1.00 93.50 160 ALA A N 1
ATOM 1282 C CA . ALA A 1 160 ? -9.270 -14.460 15.269 1.00 93.50 160 ALA A CA 1
ATOM 1283 C C . ALA A 1 160 ? -8.634 -14.603 13.876 1.00 93.50 160 ALA A C 1
ATOM 1285 O O . ALA A 1 160 ? -8.297 -15.707 13.459 1.00 93.50 160 ALA A O 1
ATOM 1286 N N . ALA A 1 161 ? -8.439 -13.495 13.156 1.00 92.81 161 ALA A N 1
ATOM 1287 C CA . ALA A 1 161 ? -7.917 -13.519 11.790 1.00 92.81 161 ALA A CA 1
ATOM 1288 C C . ALA A 1 161 ? -6.425 -13.886 11.718 1.00 92.81 161 ALA A C 1
ATOM 1290 O O . ALA A 1 161 ? -5.982 -14.503 10.748 1.00 92.81 161 ALA A O 1
ATOM 1291 N N . LEU A 1 162 ? -5.652 -13.505 12.739 1.00 90.00 162 LEU A N 1
ATOM 1292 C CA . LEU A 1 162 ? -4.216 -13.777 12.846 1.00 90.00 162 LEU A CA 1
ATOM 1293 C C . LEU A 1 162 ? -3.895 -15.034 13.656 1.00 90.00 162 LEU A C 1
ATOM 1295 O O . LEU A 1 162 ? -2.722 -15.378 13.782 1.00 90.00 162 LEU A O 1
ATOM 1299 N N . ASN A 1 163 ? -4.923 -15.716 14.170 1.00 88.56 163 ASN A N 1
ATOM 1300 C CA . ASN A 1 163 ? -4.803 -16.905 15.008 1.00 88.56 163 ASN A CA 1
ATOM 1301 C C . ASN A 1 163 ? -3.869 -16.674 16.213 1.00 88.56 163 ASN A C 1
ATOM 1303 O O . ASN A 1 163 ? -2.941 -17.445 16.461 1.00 88.56 163 ASN A O 1
ATOM 1307 N N . PHE A 1 164 ? -4.073 -15.557 16.921 1.00 89.69 164 PHE A N 1
ATOM 1308 C CA . PHE A 1 164 ? -3.316 -15.237 18.132 1.00 89.69 164 PHE A CA 1
ATOM 1309 C C . PHE A 1 164 ? -3.616 -16.235 19.261 1.00 89.69 164 PHE A C 1
ATOM 1311 O O . PHE A 1 164 ? -4.720 -16.775 19.326 1.00 89.69 164 PHE A O 1
ATOM 1318 N N . PRO A 1 165 ? -2.649 -16.470 20.163 1.00 87.44 165 PRO A N 1
ATOM 1319 C CA . PRO A 1 165 ? -2.789 -17.446 21.238 1.00 87.44 165 PRO A CA 1
ATOM 1320 C C . PRO A 1 165 ? -3.830 -17.028 22.287 1.00 87.44 165 PRO A C 1
ATOM 1322 O O . PRO A 1 165 ? -4.092 -15.843 22.488 1.00 87.44 165 PRO A O 1
ATOM 1325 N N . ASP A 1 166 ? -4.347 -18.006 23.036 1.00 87.69 166 ASP A N 1
ATOM 1326 C CA . ASP A 1 166 ? -5.383 -17.806 24.066 1.00 87.69 166 ASP A CA 1
ATOM 1327 C C . ASP A 1 166 ? -4.974 -16.835 25.188 1.00 87.69 166 ASP A C 1
ATOM 1329 O O . ASP A 1 166 ? -5.826 -16.271 25.872 1.00 87.69 166 ASP A O 1
ATOM 1333 N N . TYR A 1 167 ? -3.669 -16.619 25.383 1.00 85.81 167 TYR A N 1
ATOM 1334 C CA . TYR A 1 167 ? -3.136 -15.655 26.350 1.00 85.81 167 TYR A CA 1
ATOM 1335 C C . TYR A 1 167 ? -3.079 -14.212 25.823 1.00 85.81 167 TYR A C 1
ATOM 1337 O O . TYR A 1 167 ? -2.524 -13.337 26.490 1.00 85.81 167 TYR A O 1
ATOM 1345 N N . TYR A 1 168 ? -3.623 -13.937 24.636 1.00 92.50 168 TYR A N 1
ATOM 1346 C CA . TYR A 1 168 ? -3.653 -12.600 24.059 1.00 92.50 168 TYR A CA 1
ATOM 1347 C C . TYR A 1 168 ? -4.354 -11.591 24.983 1.00 92.50 168 TYR A C 1
ATOM 1349 O O . TYR A 1 168 ? -5.553 -11.669 25.238 1.00 92.50 168 TYR A O 1
ATOM 1357 N N . GLY A 1 169 ? -3.605 -10.592 25.459 1.00 90.50 169 GLY A N 1
ATOM 1358 C CA . GLY A 1 169 ? -4.049 -9.654 26.498 1.00 90.50 169 GLY A CA 1
ATOM 1359 C C . GLY A 1 169 ? -5.110 -8.623 26.086 1.00 90.50 169 GLY A C 1
ATOM 1360 O O . GLY A 1 169 ? -5.460 -7.778 26.908 1.00 90.50 169 GLY A O 1
ATOM 1361 N N . HIS A 1 170 ? -5.607 -8.663 24.842 1.00 92.31 170 HIS A N 1
ATOM 1362 C CA . HIS A 1 170 ? -6.645 -7.766 24.307 1.00 92.31 170 HIS A CA 1
ATOM 1363 C C . HIS A 1 170 ? -6.379 -6.263 24.532 1.00 92.31 170 HIS A C 1
ATOM 1365 O O . HIS A 1 170 ? -7.290 -5.509 24.872 1.00 92.31 170 HIS A O 1
ATOM 1371 N N . ASN A 1 171 ? -5.127 -5.844 24.353 1.00 94.44 171 ASN A N 1
ATOM 1372 C CA . ASN A 1 171 ? -4.690 -4.450 24.411 1.00 94.44 171 ASN A CA 1
ATOM 1373 C C . ASN A 1 171 ? -3.614 -4.182 23.339 1.00 94.44 171 ASN A C 1
ATOM 1375 O O . ASN A 1 171 ? -3.129 -5.116 22.691 1.00 94.44 171 ASN A O 1
ATOM 1379 N N . LEU A 1 172 ? -3.266 -2.911 23.122 1.00 94.62 172 LEU A N 1
ATOM 1380 C CA . LEU A 1 172 ? -2.334 -2.493 22.065 1.00 94.62 172 LEU A CA 1
ATOM 1381 C C . LEU A 1 172 ? -0.896 -2.997 22.278 1.00 94.62 172 LEU A C 1
ATOM 1383 O O . LEU A 1 172 ? -0.233 -3.318 21.295 1.00 94.62 172 LEU A O 1
ATOM 1387 N N . ASP A 1 173 ? -0.440 -3.154 23.523 1.00 93.00 173 ASP A N 1
ATOM 1388 C CA . ASP A 1 173 ? 0.882 -3.731 23.811 1.00 93.00 173 ASP A CA 1
ATOM 1389 C C . ASP A 1 173 ? 0.909 -5.220 23.433 1.00 93.00 173 ASP A C 1
ATOM 1391 O O . ASP A 1 173 ? 1.777 -5.671 22.691 1.00 93.00 173 ASP A O 1
ATOM 1395 N N . ALA A 1 174 ? -0.129 -5.969 23.820 1.00 92.88 174 ALA A N 1
ATOM 1396 C CA . ALA A 1 174 ? -0.284 -7.369 23.432 1.00 92.88 174 ALA A CA 1
ATOM 1397 C C . ALA A 1 174 ? -0.407 -7.541 21.908 1.00 92.88 174 ALA A C 1
ATOM 1399 O O . ALA A 1 174 ? 0.065 -8.536 21.358 1.00 92.88 174 ALA A O 1
ATOM 1400 N N . LEU A 1 175 ? -1.056 -6.592 21.214 1.00 94.94 175 LEU A N 1
ATOM 1401 C CA . LEU A 1 175 ? -1.105 -6.567 19.748 1.00 94.94 175 LEU A CA 1
ATOM 1402 C C . LEU A 1 175 ? 0.296 -6.405 19.160 1.00 94.94 175 LEU A C 1
ATOM 1404 O O . LEU A 1 175 ? 0.635 -7.134 18.232 1.00 94.94 175 LEU A O 1
ATOM 1408 N N . ASN A 1 176 ? 1.083 -5.468 19.687 1.00 91.81 176 ASN A N 1
ATOM 1409 C CA . ASN A 1 176 ? 2.448 -5.234 19.240 1.00 91.81 176 ASN A CA 1
ATOM 1410 C C . ASN A 1 176 ? 3.320 -6.484 19.391 1.00 91.81 176 ASN A C 1
ATOM 1412 O O . ASN A 1 176 ? 3.980 -6.874 18.429 1.00 91.81 176 ASN A O 1
ATOM 1416 N N . ASP A 1 177 ? 3.256 -7.141 20.548 1.00 88.00 177 ASP A N 1
ATOM 1417 C CA . ASP A 1 177 ? 4.042 -8.342 20.830 1.00 88.00 177 ASP A CA 1
ATOM 1418 C C . ASP A 1 177 ? 3.646 -9.502 19.903 1.00 88.00 177 ASP A C 1
ATOM 1420 O O . ASP A 1 177 ? 4.483 -10.048 19.183 1.00 88.00 177 ASP A O 1
ATOM 1424 N N . CYS A 1 178 ? 2.349 -9.828 19.826 1.00 89.50 178 CYS A N 1
ATOM 1425 C CA . CYS A 1 178 ? 1.876 -10.946 19.002 1.00 89.50 178 CYS A CA 1
ATOM 1426 C C . CYS A 1 178 ? 2.090 -10.704 17.501 1.00 89.50 178 CYS A C 1
ATOM 1428 O O . CYS A 1 178 ? 2.390 -11.639 16.752 1.00 89.50 178 CYS A O 1
ATOM 1430 N N . LEU A 1 179 ? 1.927 -9.459 17.040 1.00 90.19 179 LEU A N 1
ATOM 1431 C CA . LEU A 1 179 ? 2.181 -9.114 15.646 1.00 90.19 179 LEU A CA 1
ATOM 1432 C C . LEU A 1 179 ? 3.674 -9.191 15.324 1.00 90.19 179 LEU A C 1
ATOM 1434 O O . LEU A 1 179 ? 4.021 -9.675 14.248 1.00 90.19 179 LEU A O 1
ATOM 1438 N N . GLY A 1 180 ? 4.539 -8.752 16.239 1.00 85.56 180 GLY A N 1
ATOM 1439 C CA . GLY A 1 180 ? 5.984 -8.868 16.084 1.00 85.56 180 GLY A CA 1
ATOM 1440 C C . GLY A 1 180 ? 6.437 -10.314 15.986 1.00 85.56 180 GLY A C 1
ATOM 1441 O O . GLY A 1 180 ? 7.154 -10.658 15.046 1.00 85.56 180 GLY A O 1
ATOM 1442 N N . ASP A 1 181 ? 5.928 -11.188 16.854 1.00 83.94 181 ASP A N 1
ATOM 1443 C CA . ASP A 1 181 ? 6.228 -12.618 16.784 1.00 83.94 181 ASP A CA 1
ATOM 1444 C C . ASP A 1 181 ? 5.814 -13.219 15.436 1.00 83.94 181 ASP A C 1
ATOM 1446 O O . ASP A 1 181 ? 6.604 -13.871 14.745 1.00 83.94 181 ASP A O 1
ATOM 1450 N N . MET A 1 182 ? 4.584 -12.924 15.008 1.00 84.75 182 MET A N 1
ATOM 1451 C CA . MET A 1 182 ? 4.046 -13.382 13.731 1.00 84.75 182 MET A CA 1
ATOM 1452 C C . MET A 1 182 ? 4.859 -12.860 12.535 1.00 84.75 182 MET A C 1
ATOM 1454 O O . MET A 1 182 ? 5.132 -13.610 11.592 1.00 84.75 182 MET A O 1
ATOM 1458 N N . ALA A 1 183 ? 5.262 -11.588 12.566 1.00 82.88 183 ALA A N 1
ATOM 1459 C CA . ALA A 1 183 ? 5.957 -10.924 11.470 1.00 82.88 183 ALA A CA 1
ATOM 1460 C C . ALA A 1 183 ? 7.435 -11.331 11.366 1.00 82.88 183 ALA A C 1
ATOM 1462 O O . ALA A 1 183 ? 7.927 -11.538 10.254 1.00 82.88 183 ALA A O 1
ATOM 1463 N N . CYS A 1 184 ? 8.127 -11.460 12.501 1.00 74.38 184 CYS A N 1
ATOM 1464 C CA . CYS A 1 184 ? 9.573 -11.673 12.594 1.00 74.38 184 CYS A CA 1
ATOM 1465 C C . CYS A 1 184 ? 9.961 -13.153 12.700 1.00 74.38 184 CYS A C 1
ATOM 1467 O O . CYS A 1 184 ? 10.907 -13.588 12.040 1.00 74.38 184 CYS A O 1
ATOM 1469 N N . TYR A 1 185 ? 9.215 -13.949 13.464 1.00 71.25 185 TYR A N 1
ATOM 1470 C CA . TYR A 1 185 ? 9.508 -15.374 13.683 1.00 71.25 185 TYR A CA 1
ATOM 1471 C C . TYR A 1 185 ? 8.575 -16.292 12.898 1.00 71.25 185 TYR A C 1
ATOM 1473 O O . TYR A 1 185 ? 8.970 -17.394 12.524 1.00 71.25 185 TYR A O 1
ATOM 1481 N N . GLY A 1 186 ? 7.457 -15.751 12.413 1.00 60.22 186 GLY A N 1
ATOM 1482 C CA . GLY A 1 186 ? 6.500 -16.486 11.601 1.00 60.22 186 GLY A CA 1
ATOM 1483 C C . GLY A 1 186 ? 5.420 -17.029 12.487 1.00 60.22 186 GLY A C 1
ATOM 1484 O O . GLY A 1 186 ? 5.707 -17.671 13.488 1.00 60.22 186 GLY A O 1
ATOM 1485 N N . GLY A 1 187 ? 4.182 -16.688 12.138 1.00 59.06 187 GLY A N 1
ATOM 1486 C CA . GLY A 1 187 ? 3.023 -17.047 12.936 1.00 59.06 187 GLY A CA 1
ATOM 1487 C C . GLY A 1 187 ? 2.860 -18.549 13.164 1.00 59.06 187 GLY A C 1
ATOM 1488 O O . GLY A 1 187 ? 3.475 -19.385 12.510 1.00 59.06 187 GLY A O 1
ATOM 1489 N N . TYR A 1 188 ? 1.944 -18.827 14.086 1.00 53.94 188 TYR A N 1
ATOM 1490 C CA . TYR A 1 188 ? 1.460 -20.111 14.592 1.00 53.94 188 TYR A CA 1
ATOM 1491 C C . TYR A 1 188 ? 0.688 -20.958 13.551 1.00 53.94 188 TYR A C 1
ATOM 1493 O O . TYR A 1 188 ? -0.380 -21.493 13.848 1.00 53.94 188 TYR A O 1
ATOM 1501 N N . ASP A 1 189 ? 1.153 -21.014 12.304 1.00 50.50 189 ASP A N 1
ATOM 1502 C CA . ASP A 1 189 ? 0.476 -21.661 11.176 1.00 50.50 189 ASP A CA 1
ATOM 1503 C C . ASP A 1 189 ? 1.467 -22.315 10.189 1.00 50.50 189 ASP A C 1
ATOM 1505 O O . ASP A 1 189 ? 2.660 -22.029 10.216 1.00 50.50 189 ASP A O 1
ATOM 1509 N N . ASP A 1 190 ? 0.977 -23.188 9.300 1.00 56.38 190 ASP A N 1
ATOM 1510 C CA . ASP A 1 190 ? 1.801 -24.013 8.390 1.00 56.38 190 ASP A CA 1
ATOM 1511 C C . ASP A 1 190 ? 2.346 -23.259 7.153 1.00 56.38 190 ASP A C 1
ATOM 1513 O O . ASP A 1 190 ? 2.623 -23.859 6.109 1.00 56.38 190 ASP A O 1
ATOM 1517 N N . ALA A 1 191 ? 2.450 -21.926 7.199 1.00 57.88 191 ALA A N 1
ATOM 1518 C CA . ALA A 1 191 ? 2.905 -21.160 6.041 1.00 57.88 191 ALA A CA 1
ATOM 1519 C C . ALA A 1 191 ? 4.397 -21.434 5.739 1.00 57.88 191 ALA A C 1
ATOM 1521 O O . ALA A 1 191 ? 5.209 -21.444 6.666 1.00 57.88 191 ALA A O 1
ATOM 1522 N N . PRO A 1 192 ? 4.795 -21.587 4.456 1.00 57.94 192 PRO A N 1
ATOM 1523 C CA . PRO A 1 192 ? 6.194 -21.781 4.104 1.00 57.94 192 PRO A CA 1
ATOM 1524 C C . PRO A 1 192 ? 7.053 -20.623 4.619 1.00 57.94 192 PRO A C 1
ATOM 1526 O O . PRO A 1 192 ? 6.693 -19.448 4.482 1.00 57.94 192 PRO A O 1
ATOM 1529 N N . GLU A 1 193 ? 8.208 -20.958 5.184 1.00 52.09 193 GLU A N 1
ATOM 1530 C CA . GLU A 1 193 ? 9.185 -19.984 5.654 1.00 52.09 193 GLU A CA 1
ATOM 1531 C C . GLU A 1 193 ? 9.549 -19.012 4.511 1.00 52.09 193 GLU A C 1
ATOM 1533 O O . GLU A 1 193 ? 9.931 -19.425 3.416 1.00 52.09 193 GLU A O 1
ATOM 1538 N N . GLY A 1 194 ? 9.354 -17.706 4.731 1.00 55.09 194 GLY A N 1
ATOM 1539 C CA . GLY A 1 194 ? 9.588 -16.660 3.722 1.00 55.09 194 GLY A CA 1
ATOM 1540 C C . GLY A 1 194 ? 8.372 -16.224 2.883 1.00 55.09 194 GLY A C 1
ATOM 1541 O O . GLY A 1 194 ? 8.492 -15.263 2.110 1.00 55.09 194 GLY A O 1
ATOM 1542 N N . ALA A 1 195 ? 7.195 -16.842 3.050 1.00 67.00 195 ALA A N 1
ATOM 1543 C CA . ALA A 1 195 ? 5.954 -16.336 2.459 1.00 67.00 195 ALA A CA 1
ATOM 1544 C C . ALA A 1 195 ? 5.619 -14.944 3.030 1.00 67.00 195 ALA A C 1
ATOM 1546 O O . ALA A 1 195 ? 5.589 -14.739 4.248 1.00 67.00 195 ALA A O 1
ATOM 1547 N N . GLY A 1 196 ? 5.408 -13.964 2.147 1.00 82.69 196 GLY A N 1
ATOM 1548 C CA . GLY A 1 196 ? 5.006 -12.621 2.559 1.00 82.69 196 GLY A CA 1
ATOM 1549 C C . GLY A 1 196 ? 3.599 -12.629 3.157 1.00 82.69 196 GLY A C 1
ATOM 1550 O O . GLY A 1 196 ? 2.780 -13.484 2.827 1.00 82.69 196 GLY A O 1
ATOM 1551 N N . ARG A 1 197 ? 3.293 -11.679 4.038 1.00 88.06 197 ARG A N 1
ATOM 1552 C CA . ARG A 1 197 ? 1.953 -11.501 4.610 1.00 88.06 197 ARG A CA 1
ATOM 1553 C C . ARG A 1 197 ? 1.417 -10.118 4.297 1.00 88.06 197 ARG A C 1
ATOM 1555 O O . ARG A 1 197 ? 2.171 -9.148 4.278 1.00 88.06 197 ARG A O 1
ATOM 1562 N N . ALA A 1 198 ? 0.117 -10.040 4.058 1.00 92.19 198 ALA A N 1
ATOM 1563 C CA . ALA A 1 198 ? -0.571 -8.790 3.792 1.00 92.19 198 ALA A CA 1
ATOM 1564 C C . ALA A 1 198 ? -1.802 -8.667 4.691 1.00 92.19 198 ALA A C 1
ATOM 1566 O O . ALA A 1 198 ? -2.672 -9.533 4.665 1.00 92.19 198 ALA A O 1
ATOM 1567 N N . LEU A 1 199 ? -1.873 -7.600 5.482 1.00 95.69 199 LEU A N 1
ATOM 1568 C CA . LEU A 1 199 ? -3.069 -7.220 6.228 1.00 95.69 199 LEU A CA 1
ATOM 1569 C C . LEU A 1 199 ? -3.888 -6.273 5.362 1.00 95.69 199 LEU A C 1
ATOM 1571 O O . LEU A 1 199 ? -3.357 -5.282 4.868 1.00 95.69 199 LEU A O 1
ATOM 1575 N N . VAL A 1 200 ? -5.166 -6.575 5.169 1.00 97.56 200 VAL A N 1
ATOM 1576 C CA . VAL A 1 200 ? -6.062 -5.787 4.324 1.00 97.56 200 VAL A CA 1
ATOM 1577 C C . VAL A 1 200 ? -7.253 -5.334 5.148 1.00 97.56 200 VAL A C 1
ATOM 1579 O O . VAL A 1 200 ? -8.077 -6.158 5.534 1.00 97.56 200 VAL A O 1
ATOM 1582 N N . PHE A 1 201 ? -7.363 -4.031 5.388 1.00 97.88 201 PHE A N 1
ATOM 1583 C CA . PHE A 1 201 ? -8.489 -3.432 6.100 1.00 97.88 201 PHE A CA 1
ATOM 1584 C C . PHE A 1 201 ? -9.468 -2.777 5.129 1.00 97.88 201 PHE A C 1
ATOM 1586 O O . PHE A 1 201 ? -9.047 -2.043 4.235 1.00 97.88 201 PHE A O 1
ATOM 1593 N N . THR A 1 202 ? -10.769 -2.984 5.324 1.00 97.62 202 THR A N 1
ATOM 1594 C CA . THR A 1 202 ? -11.825 -2.292 4.563 1.00 97.62 202 THR A CA 1
ATOM 1595 C C . THR A 1 202 ? -12.690 -1.414 5.453 1.00 97.62 202 THR A C 1
ATOM 1597 O O . THR A 1 202 ? -12.998 -1.791 6.584 1.00 97.62 202 THR A O 1
ATOM 1600 N N . ASP A 1 203 ? -13.134 -0.279 4.908 1.00 96.69 203 ASP A N 1
ATOM 1601 C CA . ASP A 1 203 ? -13.981 0.701 5.598 1.00 96.69 203 ASP A CA 1
ATOM 1602 C C . ASP A 1 203 ? -13.349 1.211 6.914 1.00 96.69 203 ASP A C 1
ATOM 1604 O O . ASP A 1 203 ? -14.025 1.390 7.931 1.00 96.69 203 ASP A O 1
ATOM 1608 N N . TYR A 1 204 ? -12.024 1.415 6.903 1.00 97.31 204 TYR A N 1
ATOM 1609 C CA . TYR A 1 204 ? -11.231 1.785 8.083 1.00 97.31 204 TYR A CA 1
ATOM 1610 C C . TYR A 1 204 ? -11.579 3.179 8.628 1.00 97.31 204 TYR A C 1
ATOM 1612 O O . TYR A 1 204 ? -11.373 3.442 9.811 1.00 97.31 204 TYR A O 1
ATOM 1620 N N . ASP A 1 205 ? -12.175 4.049 7.804 1.00 96.31 205 ASP A N 1
ATOM 1621 C CA . ASP A 1 205 ? -12.713 5.356 8.204 1.00 96.31 205 ASP A CA 1
ATOM 1622 C C . ASP A 1 205 ? -13.689 5.264 9.383 1.00 96.31 205 ASP A C 1
ATOM 1624 O O . ASP A 1 205 ? -13.666 6.107 10.284 1.00 96.31 205 ASP A O 1
ATOM 1628 N N . ARG A 1 206 ? -14.508 4.208 9.438 1.00 95.94 206 ARG A N 1
ATOM 1629 C CA . ARG A 1 206 ? -15.482 4.010 10.521 1.00 95.94 206 ARG A CA 1
ATOM 1630 C C . ARG A 1 206 ? -14.808 3.726 11.858 1.00 95.94 206 ARG A C 1
ATOM 1632 O O . ARG A 1 206 ? -15.184 4.312 12.877 1.00 95.94 206 ARG A O 1
ATOM 1639 N N . PHE A 1 207 ? -13.794 2.862 11.845 1.00 97.25 207 PHE A N 1
ATOM 1640 C CA . PHE A 1 207 ? -12.989 2.575 13.029 1.00 97.25 207 PHE A CA 1
ATOM 1641 C C . PHE A 1 207 ? -12.174 3.800 13.449 1.00 97.25 207 PHE A C 1
ATOM 1643 O O . PHE A 1 207 ? -12.175 4.156 14.625 1.00 97.25 207 PHE A O 1
ATOM 1650 N N . ALA A 1 208 ? -11.559 4.502 12.494 1.00 96.25 208 ALA A N 1
ATOM 1651 C CA . ALA A 1 208 ? -10.825 5.738 12.751 1.00 96.25 208 ALA A CA 1
ATOM 1652 C C . ALA A 1 208 ? -11.712 6.846 13.336 1.00 96.25 208 ALA A C 1
ATOM 1654 O O . ALA A 1 208 ? -11.256 7.606 14.182 1.00 96.25 208 ALA A O 1
ATOM 1655 N N . THR A 1 209 ? -12.989 6.906 12.956 1.00 95.50 209 THR A N 1
ATOM 1656 C CA . THR A 1 209 ? -13.950 7.859 13.529 1.00 95.50 209 THR A CA 1
ATOM 1657 C C . THR A 1 209 ? -14.339 7.482 14.960 1.00 95.50 209 THR A C 1
ATOM 1659 O O . THR A 1 209 ? -14.426 8.342 15.834 1.00 95.50 209 THR A O 1
ATOM 1662 N N . THR A 1 210 ? -14.572 6.192 15.213 1.00 95.81 210 THR A N 1
ATOM 1663 C CA . THR A 1 210 ? -15.120 5.716 16.493 1.00 95.81 210 THR A CA 1
ATOM 1664 C C . THR A 1 210 ? -14.040 5.535 17.562 1.00 95.81 210 THR A C 1
ATOM 1666 O O . THR A 1 210 ? -14.282 5.761 18.746 1.00 95.81 210 THR A O 1
ATOM 1669 N N . CYS A 1 211 ? -12.830 5.143 17.163 1.00 96.31 211 CYS A N 1
ATOM 1670 C CA . CYS A 1 211 ? -11.679 4.920 18.037 1.00 96.31 211 CYS A CA 1
ATOM 1671 C C . CYS A 1 211 ? -10.395 5.537 17.431 1.00 96.31 211 CYS A C 1
ATOM 1673 O O . CYS A 1 211 ? -9.459 4.797 17.116 1.00 96.31 211 CYS A O 1
ATOM 1675 N N . PRO A 1 212 ? -10.291 6.879 17.299 1.00 95.00 212 PRO A N 1
ATOM 1676 C CA . PRO A 1 212 ? -9.208 7.529 16.546 1.00 95.00 212 PRO A CA 1
ATOM 1677 C C . PRO A 1 212 ? -7.803 7.174 17.038 1.00 95.00 212 PRO A C 1
ATOM 1679 O O . PRO A 1 212 ? -6.917 6.851 16.248 1.00 95.00 212 PRO A O 1
ATOM 1682 N N . ARG A 1 213 ? -7.603 7.175 18.364 1.00 94.88 213 ARG A N 1
ATOM 1683 C CA . ARG A 1 213 ? -6.309 6.832 18.970 1.00 94.88 213 ARG A CA 1
ATOM 1684 C C . ARG A 1 213 ? -5.915 5.387 18.673 1.00 94.88 213 ARG A C 1
ATOM 1686 O O . ARG A 1 213 ? -4.779 5.145 18.285 1.00 94.88 213 ARG A O 1
ATOM 1693 N N . ALA A 1 214 ? -6.832 4.439 18.855 1.00 95.31 214 ALA A N 1
ATOM 1694 C CA . ALA A 1 214 ? -6.549 3.032 18.589 1.00 95.31 214 ALA A CA 1
ATOM 1695 C C . ALA A 1 214 ? -6.263 2.806 17.097 1.00 95.31 214 ALA A C 1
ATOM 1697 O O . ALA A 1 214 ? -5.296 2.132 16.760 1.00 95.31 214 ALA A O 1
ATOM 1698 N N . ALA A 1 215 ? -7.033 3.437 16.205 1.00 96.50 215 ALA A N 1
ATOM 1699 C CA . ALA A 1 215 ? -6.831 3.348 14.762 1.00 96.50 215 ALA A CA 1
ATOM 1700 C C . ALA A 1 215 ? -5.454 3.852 14.311 1.00 96.50 215 ALA A C 1
ATOM 1702 O O . ALA A 1 215 ? -4.819 3.204 13.478 1.00 96.50 215 ALA A O 1
ATOM 1703 N N . GLN A 1 216 ? -4.977 4.957 14.890 1.00 94.75 216 GLN A N 1
ATOM 1704 C CA . GLN A 1 216 ? -3.621 5.463 14.679 1.00 94.75 216 GLN A CA 1
ATOM 1705 C C . GLN A 1 216 ? -2.570 4.455 15.171 1.00 94.75 216 GLN A C 1
ATOM 1707 O O . GLN A 1 216 ? -1.674 4.076 14.420 1.00 94.75 216 GLN A O 1
ATOM 1712 N N . VAL A 1 217 ? -2.684 4.000 16.424 1.00 94.25 217 VAL A N 1
ATOM 1713 C CA . VAL A 1 217 ? -1.671 3.135 17.054 1.00 94.25 217 VAL A CA 1
ATOM 1714 C C . VAL A 1 217 ? -1.590 1.762 16.382 1.00 94.25 217 VAL A C 1
ATOM 1716 O O . VAL A 1 217 ? -0.499 1.229 16.227 1.00 94.25 217 VAL A O 1
ATOM 1719 N N . VAL A 1 218 ? -2.708 1.199 15.918 1.00 96.75 218 VAL A N 1
ATOM 1720 C CA . VAL A 1 218 ? -2.714 -0.069 15.168 1.00 96.75 218 VAL A CA 1
ATOM 1721 C C . VAL A 1 218 ? -1.863 0.035 13.900 1.00 96.75 218 VAL A C 1
ATOM 1723 O O . VAL A 1 218 ? -1.033 -0.838 13.650 1.00 96.75 218 VAL A O 1
ATOM 1726 N N . LEU A 1 219 ? -2.028 1.103 13.112 1.00 95.31 219 LEU A N 1
ATOM 1727 C CA . LEU A 1 219 ? -1.221 1.303 11.905 1.00 95.31 219 LEU A CA 1
ATOM 1728 C C . LEU A 1 219 ? 0.258 1.542 12.244 1.00 95.31 219 LEU A C 1
ATOM 1730 O O . LEU A 1 219 ? 1.127 1.056 11.521 1.00 95.31 21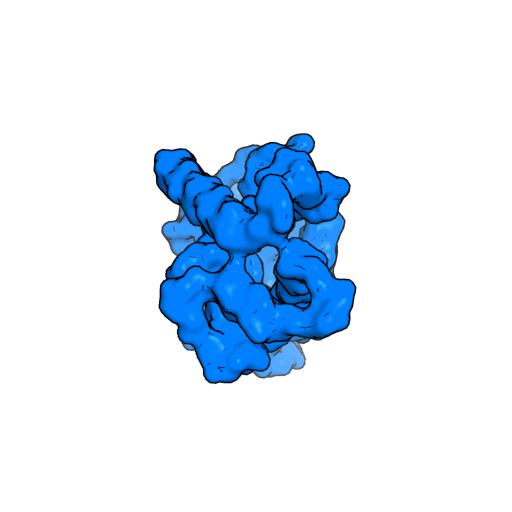9 LEU A O 1
ATOM 1734 N N . ASP A 1 220 ? 0.540 2.230 13.356 1.00 91.81 220 ASP A N 1
ATOM 1735 C CA . ASP A 1 220 ? 1.896 2.487 13.858 1.00 91.81 220 ASP A CA 1
ATOM 1736 C C . ASP A 1 220 ? 2.619 1.189 14.221 1.00 91.81 220 ASP A C 1
ATOM 1738 O O . ASP A 1 220 ? 3.701 0.910 13.700 1.00 91.81 220 ASP A O 1
ATOM 1742 N N . ILE A 1 221 ? 1.958 0.340 15.010 1.00 92.62 221 ILE A N 1
ATOM 1743 C CA . ILE A 1 221 ? 2.430 -0.999 15.365 1.00 92.62 221 ILE A CA 1
ATOM 1744 C C . ILE A 1 221 ? 2.735 -1.805 14.101 1.00 92.62 221 ILE A C 1
ATOM 1746 O O . ILE A 1 221 ? 3.830 -2.349 13.962 1.00 92.62 221 ILE A O 1
ATOM 1750 N N . ILE A 1 222 ? 1.802 -1.858 13.146 1.00 94.19 222 ILE A N 1
ATOM 1751 C CA . ILE A 1 222 ? 1.992 -2.636 11.916 1.00 94.19 222 ILE A CA 1
ATOM 1752 C C . ILE A 1 222 ? 3.199 -2.127 11.120 1.00 94.19 222 ILE A C 1
ATOM 1754 O O . ILE A 1 222 ? 4.006 -2.934 10.658 1.00 94.19 222 ILE A O 1
ATOM 1758 N N . ALA A 1 223 ? 3.365 -0.810 10.986 1.00 89.44 223 ALA A N 1
ATOM 1759 C CA . ALA A 1 223 ? 4.496 -0.229 10.269 1.00 89.44 223 ALA A CA 1
ATOM 1760 C C . ALA A 1 223 ? 5.843 -0.524 10.949 1.00 89.44 223 ALA A C 1
ATOM 1762 O O . ALA A 1 223 ? 6.820 -0.851 10.268 1.00 89.44 223 ALA A O 1
ATOM 1763 N N . VAL A 1 224 ? 5.900 -0.443 12.283 1.00 87.88 224 VAL A N 1
ATOM 1764 C CA . VAL A 1 224 ? 7.097 -0.780 13.068 1.00 87.88 224 VAL A CA 1
ATOM 1765 C C . VAL A 1 224 ? 7.453 -2.257 12.906 1.00 87.88 224 VAL A C 1
ATOM 1767 O O . VAL A 1 224 ? 8.599 -2.572 12.572 1.00 87.88 224 VAL A O 1
ATOM 1770 N N . GLN A 1 225 ? 6.482 -3.158 13.067 1.00 88.75 225 GLN A N 1
ATOM 1771 C CA . GLN A 1 225 ? 6.715 -4.600 12.957 1.00 88.75 225 GLN A CA 1
ATOM 1772 C C . GLN A 1 225 ? 7.086 -5.021 11.534 1.00 88.75 225 GLN A C 1
ATOM 1774 O O . GLN A 1 225 ? 7.979 -5.842 11.332 1.00 88.75 225 GLN A O 1
ATOM 1779 N N . ALA A 1 226 ? 6.482 -4.401 10.521 1.00 88.81 226 ALA A N 1
ATOM 1780 C CA . ALA A 1 226 ? 6.837 -4.654 9.132 1.00 88.81 226 ALA A CA 1
ATOM 1781 C C . ALA A 1 226 ? 8.279 -4.231 8.803 1.00 88.81 226 ALA A C 1
ATOM 1783 O O . ALA A 1 226 ? 8.994 -4.946 8.096 1.00 88.81 226 ALA A O 1
ATOM 1784 N N . ARG A 1 227 ? 8.750 -3.123 9.389 1.00 83.81 227 ARG A N 1
ATOM 1785 C CA . ARG A 1 227 ? 10.146 -2.684 9.270 1.00 83.81 227 ARG A CA 1
ATOM 1786 C C . ARG A 1 227 ? 11.115 -3.670 9.919 1.00 83.81 227 ARG A C 1
ATOM 1788 O O . ARG A 1 227 ? 12.153 -3.967 9.330 1.00 83.81 227 ARG A O 1
ATOM 1795 N N . GLN A 1 228 ? 10.785 -4.192 11.098 1.00 77.81 228 GLN A N 1
ATOM 1796 C CA . GLN A 1 228 ? 11.598 -5.215 11.765 1.00 77.81 228 GLN A CA 1
ATOM 1797 C C . GLN A 1 228 ? 11.631 -6.521 10.959 1.00 77.81 228 GLN A C 1
ATOM 1799 O O . GLN A 1 228 ? 12.706 -7.070 10.716 1.00 77.81 228 GLN A O 1
ATOM 1804 N N . ALA A 1 229 ? 10.482 -6.965 10.446 1.00 81.44 229 ALA A N 1
ATOM 1805 C CA . ALA A 1 229 ? 10.381 -8.142 9.589 1.00 81.44 229 ALA A CA 1
ATOM 1806 C C . ALA A 1 229 ? 11.255 -8.014 8.327 1.00 81.44 229 ALA A C 1
ATOM 1808 O O . ALA A 1 229 ? 11.940 -8.967 7.951 1.00 81.44 229 ALA A O 1
ATOM 1809 N N . ALA A 1 230 ? 11.309 -6.825 7.716 1.00 79.56 230 ALA A N 1
ATOM 1810 C CA . ALA A 1 230 ? 12.152 -6.564 6.550 1.00 79.56 230 ALA A CA 1
ATOM 1811 C C . ALA A 1 230 ? 13.654 -6.757 6.831 1.00 79.56 230 ALA A C 1
ATOM 1813 O O . ALA A 1 230 ? 14.363 -7.303 5.982 1.00 79.56 230 ALA A O 1
ATOM 1814 N N . VAL A 1 231 ? 14.140 -6.393 8.028 1.00 73.75 231 VAL A N 1
ATOM 1815 C CA . VAL A 1 231 ? 15.533 -6.662 8.457 1.00 73.75 231 VAL A CA 1
ATOM 1816 C C . VAL A 1 231 ? 15.826 -8.164 8.457 1.00 73.75 231 VAL A C 1
ATOM 1818 O O . VAL A 1 231 ? 16.909 -8.592 8.061 1.00 73.75 231 VAL A O 1
ATOM 1821 N N . LEU A 1 232 ? 14.833 -8.973 8.825 1.00 70.94 232 LEU A N 1
ATOM 1822 C CA . LEU A 1 232 ? 14.904 -10.434 8.832 1.00 70.94 232 LEU A CA 1
ATOM 1823 C C . LEU A 1 232 ? 14.604 -11.062 7.458 1.00 70.94 232 LEU A C 1
ATOM 1825 O O . LEU A 1 232 ? 14.422 -12.273 7.364 1.00 70.94 232 LEU A O 1
ATOM 1829 N N . ARG A 1 233 ? 14.557 -10.259 6.383 1.00 73.12 233 ARG A N 1
ATOM 1830 C CA . ARG A 1 233 ? 14.189 -10.671 5.012 1.00 73.12 233 ARG A CA 1
ATOM 1831 C C . ARG A 1 233 ? 12.782 -11.261 4.893 1.00 73.12 233 ARG A C 1
ATOM 1833 O O . ARG A 1 233 ? 12.487 -12.013 3.965 1.00 73.12 233 ARG A O 1
ATOM 1840 N N . ARG A 1 234 ? 11.899 -10.888 5.813 1.00 78.50 234 ARG A N 1
ATOM 1841 C CA . ARG A 1 234 ? 10.475 -11.223 5.794 1.00 78.50 234 ARG A CA 1
ATOM 1842 C C . ARG A 1 234 ? 9.683 -10.035 5.275 1.00 78.50 234 ARG A C 1
ATOM 1844 O O . ARG A 1 234 ? 10.167 -8.907 5.247 1.00 78.50 234 ARG A O 1
ATOM 1851 N N . ARG A 1 235 ? 8.458 -10.288 4.823 1.00 83.75 235 ARG A N 1
ATOM 1852 C CA . ARG A 1 235 ? 7.612 -9.265 4.201 1.00 83.75 235 ARG A CA 1
ATOM 1853 C C . ARG A 1 235 ? 6.269 -9.223 4.907 1.00 83.75 235 ARG A C 1
ATOM 1855 O O . ARG A 1 235 ? 5.537 -10.206 4.870 1.00 83.75 235 ARG A O 1
ATOM 1862 N N . LEU A 1 236 ? 5.965 -8.088 5.523 1.00 88.06 236 LEU A N 1
ATOM 1863 C CA . LEU A 1 236 ? 4.641 -7.747 6.030 1.00 88.06 236 LEU A CA 1
ATOM 1864 C C . LEU A 1 236 ? 4.211 -6.448 5.351 1.00 88.06 236 LEU A C 1
ATOM 1866 O O . LEU A 1 236 ? 4.960 -5.477 5.358 1.00 88.06 236 LEU A O 1
ATOM 1870 N N . ILE A 1 237 ? 3.028 -6.445 4.750 1.00 90.88 237 ILE A N 1
ATOM 1871 C CA . ILE A 1 237 ? 2.445 -5.286 4.070 1.00 90.88 237 ILE A CA 1
ATOM 1872 C C . ILE A 1 237 ? 1.070 -5.019 4.678 1.00 90.88 237 ILE A C 1
ATOM 1874 O O . ILE A 1 237 ? 0.369 -5.947 5.075 1.00 90.88 237 ILE A O 1
ATOM 1878 N N . CYS A 1 238 ? 0.671 -3.757 4.748 1.00 94.94 238 CYS A N 1
ATOM 1879 C CA . CYS A 1 238 ? -0.639 -3.334 5.209 1.00 94.94 238 CYS A CA 1
ATOM 1880 C C . CYS A 1 238 ? -1.318 -2.479 4.138 1.00 94.94 238 CYS A C 1
ATOM 1882 O O . CYS A 1 238 ? -0.781 -1.456 3.716 1.00 94.94 238 CYS A O 1
ATOM 1884 N N . LEU A 1 239 ? -2.498 -2.896 3.692 1.00 95.50 239 LEU A N 1
ATOM 1885 C CA . LEU A 1 239 ? -3.337 -2.154 2.760 1.00 95.50 239 LEU A CA 1
ATOM 1886 C C . LEU A 1 239 ? -4.598 -1.709 3.503 1.00 95.50 239 LEU A C 1
ATOM 1888 O O . LEU A 1 239 ? -5.304 -2.530 4.087 1.00 95.50 239 LEU A O 1
ATOM 1892 N N . VAL A 1 240 ? -4.889 -0.413 3.489 1.00 96.31 240 VAL A N 1
ATOM 1893 C CA . VAL A 1 240 ? -5.989 0.174 4.264 1.00 96.31 240 VAL A CA 1
ATOM 1894 C C . VAL A 1 240 ? -6.942 0.877 3.317 1.00 96.31 240 VAL A C 1
ATOM 1896 O O . VAL A 1 240 ? -6.556 1.854 2.682 1.00 96.31 240 VAL A O 1
ATOM 1899 N N . GLN A 1 241 ? -8.188 0.418 3.228 1.00 96.81 241 GLN A N 1
ATOM 1900 C CA . GLN A 1 241 ? -9.222 1.105 2.464 1.00 96.81 241 GLN A CA 1
ATOM 1901 C C . GLN A 1 241 ? -10.104 1.991 3.346 1.00 96.81 241 GLN A C 1
ATOM 1903 O O . GLN A 1 241 ? -10.575 1.565 4.400 1.00 96.81 241 GLN A O 1
ATOM 1908 N N . SER A 1 242 ? -10.339 3.217 2.874 1.00 94.75 242 SER A N 1
ATOM 1909 C CA . SER A 1 242 ? -11.179 4.244 3.497 1.00 94.75 242 SER A CA 1
ATOM 1910 C C . SER A 1 242 ? -12.177 4.800 2.480 1.00 94.75 242 SER A C 1
ATOM 1912 O O . SER A 1 242 ? -11.812 5.053 1.330 1.00 94.75 242 SER A O 1
ATOM 1914 N N . ASN A 1 243 ? -13.430 5.018 2.888 1.00 92.06 243 ASN A N 1
ATOM 1915 C CA . ASN A 1 243 ? -14.405 5.762 2.079 1.00 92.06 243 ASN A CA 1
ATOM 1916 C C . ASN A 1 243 ? -14.267 7.281 2.233 1.00 92.06 243 ASN A C 1
ATOM 1918 O O . ASN A 1 243 ? -14.835 8.016 1.428 1.00 92.06 243 ASN A O 1
ATOM 1922 N N . ASP A 1 244 ? -13.518 7.745 3.237 1.00 90.25 244 ASP A N 1
ATOM 1923 C CA . ASP A 1 244 ? -13.142 9.146 3.397 1.00 90.25 244 ASP A CA 1
ATOM 1924 C C . ASP A 1 244 ? -11.846 9.424 2.606 1.00 90.25 244 ASP A C 1
ATOM 1926 O O . ASP A 1 244 ? -10.773 8.966 3.024 1.00 90.25 244 ASP A O 1
ATOM 1930 N N . PRO A 1 245 ? -11.910 10.154 1.470 1.00 82.69 245 PRO A N 1
ATOM 1931 C CA . PRO A 1 245 ? -10.742 10.479 0.649 1.00 82.69 245 PRO A CA 1
ATOM 1932 C C . PRO A 1 245 ? -9.815 11.519 1.297 1.00 82.69 245 PRO A C 1
ATOM 1934 O O . PRO A 1 245 ? -8.731 11.781 0.770 1.00 82.69 245 PRO A O 1
ATOM 1937 N N . GLN A 1 246 ? -10.240 12.127 2.408 1.00 82.19 246 GLN A N 1
ATOM 1938 C CA . GLN A 1 246 ? -9.497 13.123 3.175 1.00 82.19 246 GLN A CA 1
ATOM 1939 C C . GLN A 1 246 ? -8.998 12.578 4.516 1.00 82.19 246 GLN A C 1
ATOM 1941 O O . GLN A 1 246 ? -8.467 13.354 5.312 1.00 82.19 246 GLN A O 1
ATOM 1946 N N . ILE A 1 247 ? -9.112 11.265 4.761 1.00 87.44 247 ILE A N 1
ATOM 1947 C CA . ILE A 1 247 ? -8.574 10.648 5.973 1.00 87.44 247 ILE A CA 1
ATOM 1948 C C . ILE A 1 247 ? -7.078 10.960 6.106 1.00 87.44 247 ILE A C 1
ATOM 1950 O O . ILE A 1 247 ? -6.300 10.831 5.155 1.00 87.44 247 ILE A O 1
ATOM 1954 N N . ARG A 1 248 ? -6.671 11.393 7.300 1.00 82.12 248 ARG A N 1
ATOM 1955 C CA . ARG A 1 248 ? -5.274 11.676 7.637 1.00 82.12 248 ARG A CA 1
ATOM 1956 C C . ARG A 1 248 ? -4.915 10.992 8.941 1.00 82.12 248 ARG A C 1
ATOM 1958 O O . ARG A 1 248 ? -5.720 10.936 9.866 1.00 82.12 248 ARG A O 1
ATOM 1965 N N . PHE A 1 249 ? -3.683 10.516 8.992 1.00 84.44 249 PHE A N 1
ATOM 1966 C CA . PHE A 1 249 ? -3.053 9.976 10.185 1.00 84.44 249 PHE A CA 1
ATOM 1967 C C . PHE A 1 249 ? -1.844 10.845 10.514 1.00 84.44 249 PHE A C 1
ATOM 1969 O O . PHE A 1 249 ? -1.207 11.393 9.607 1.00 84.44 249 PHE A O 1
ATOM 1976 N N . GLU A 1 250 ? -1.509 10.946 11.798 1.00 84.69 250 GLU A N 1
ATOM 1977 C CA . GLU A 1 250 ? -0.180 11.424 12.192 1.00 84.69 250 GLU A CA 1
ATOM 1978 C C . GLU A 1 250 ? 0.886 10.484 11.593 1.00 84.69 250 GLU A C 1
ATOM 1980 O O . GLU A 1 250 ? 0.550 9.347 11.238 1.00 84.69 250 GLU A O 1
ATOM 1985 N N . PRO A 1 251 ? 2.157 10.902 11.454 1.00 79.19 251 PRO A N 1
ATOM 1986 C CA . PRO A 1 251 ? 3.198 10.039 10.905 1.00 79.19 251 PRO A CA 1
ATOM 1987 C C . PRO A 1 251 ? 3.216 8.650 11.567 1.00 79.19 251 PRO A C 1
ATOM 1989 O O . PRO A 1 251 ? 3.399 8.523 12.775 1.00 79.19 251 PRO A O 1
ATOM 1992 N N . ILE A 1 252 ? 3.028 7.612 10.753 1.00 76.50 252 ILE A N 1
ATOM 1993 C CA . ILE A 1 252 ? 2.955 6.201 11.140 1.00 76.50 252 ILE A CA 1
ATOM 1994 C C . ILE 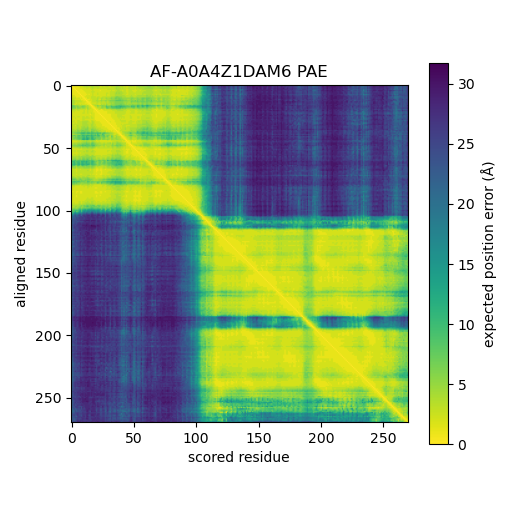A 1 252 ? 4.342 5.585 10.974 1.00 76.50 252 ILE A C 1
ATOM 1996 O O . ILE A 1 252 ? 4.933 5.598 9.893 1.00 76.50 252 ILE A O 1
ATOM 2000 N N . GLY A 1 253 ? 4.903 5.073 12.062 1.00 64.56 253 GLY A N 1
ATOM 2001 C CA . GLY A 1 253 ? 6.273 4.590 12.133 1.00 64.56 253 GLY A CA 1
ATOM 2002 C C . GLY A 1 253 ? 7.289 5.689 11.820 1.00 64.56 253 GLY A C 1
ATOM 2003 O O . GLY A 1 253 ? 8.326 5.382 11.228 1.00 64.56 253 GLY A O 1
ATOM 2004 N N . ALA A 1 254 ? 6.979 6.943 12.174 1.00 68.56 254 ALA A N 1
ATOM 2005 C CA . ALA A 1 254 ? 7.715 8.166 11.826 1.00 68.56 254 ALA A CA 1
ATOM 2006 C C . ALA A 1 254 ? 7.720 8.542 10.327 1.00 68.56 254 ALA A C 1
ATOM 2008 O O . ALA A 1 254 ? 8.556 9.335 9.896 1.00 68.56 254 ALA A O 1
ATOM 2009 N N . MET A 1 255 ? 6.793 8.001 9.527 1.00 64.81 255 MET A N 1
ATOM 2010 C CA . MET A 1 255 ? 6.665 8.313 8.099 1.00 64.81 255 MET A CA 1
ATOM 2011 C C . MET A 1 255 ? 5.223 8.666 7.727 1.00 64.81 255 MET A C 1
ATOM 2013 O O . MET A 1 255 ? 4.272 8.117 8.279 1.00 64.81 255 MET A O 1
ATOM 2017 N N . SER A 1 256 ? 5.042 9.585 6.778 1.00 70.69 256 SER A N 1
ATOM 2018 C CA . SER A 1 256 ? 3.709 9.929 6.277 1.00 70.69 256 SER A CA 1
ATOM 2019 C C . SER A 1 256 ? 3.083 8.738 5.551 1.00 70.69 256 SER A C 1
ATOM 2021 O O . SER A 1 256 ? 3.707 8.141 4.671 1.00 70.69 256 SER A O 1
ATOM 2023 N N . VAL A 1 257 ? 1.838 8.403 5.900 1.00 72.19 257 VAL A N 1
ATOM 2024 C CA . VAL A 1 257 ? 1.060 7.398 5.164 1.00 72.19 257 VAL A CA 1
ATOM 2025 C C . VAL A 1 257 ? 0.597 8.003 3.846 1.00 72.19 257 VAL A C 1
ATOM 2027 O O . VAL A 1 257 ? 0.059 9.108 3.821 1.00 72.19 257 VAL A O 1
ATOM 2030 N N . MET A 1 258 ? 0.794 7.269 2.756 1.00 73.12 258 MET A N 1
ATOM 2031 C CA . MET A 1 258 ? 0.465 7.720 1.408 1.00 73.12 258 MET A CA 1
ATOM 2032 C C . MET A 1 258 ? -0.624 6.838 0.797 1.00 73.12 258 MET A C 1
ATOM 2034 O O . MET A 1 258 ? -0.744 5.650 1.109 1.00 73.12 258 MET A O 1
ATOM 2038 N N . TRP A 1 259 ? -1.416 7.429 -0.093 1.00 73.12 259 TRP A N 1
ATOM 2039 C CA . TRP A 1 259 ? -2.306 6.679 -0.975 1.00 73.12 259 TRP A CA 1
ATOM 2040 C C . TRP A 1 259 ? -1.495 5.914 -2.023 1.00 73.12 259 TRP A C 1
ATOM 2042 O O . TRP A 1 259 ? -0.365 6.290 -2.343 1.00 73.12 259 TRP A O 1
ATOM 2052 N N . ASN A 1 260 ? -2.068 4.834 -2.553 1.00 71.25 260 ASN A N 1
ATOM 2053 C CA . ASN A 1 260 ? -1.462 4.061 -3.635 1.00 71.25 260 ASN A CA 1
ATOM 2054 C C . ASN A 1 260 ? -1.176 4.929 -4.874 1.00 71.25 260 ASN A C 1
ATOM 2056 O O . ASN A 1 260 ? -1.756 6.000 -5.056 1.00 71.25 260 ASN A O 1
ATOM 2060 N N . SER A 1 261 ? -0.301 4.432 -5.749 1.00 64.69 261 SER A N 1
ATOM 2061 C CA . SER A 1 261 ? 0.203 5.163 -6.917 1.00 64.69 261 SER A CA 1
ATOM 2062 C C . SER A 1 261 ? -0.872 5.657 -7.883 1.00 64.69 261 SER A C 1
ATOM 2064 O O . SER A 1 261 ? -0.634 6.632 -8.583 1.00 64.69 261 SER A O 1
ATOM 2066 N N . ASP A 1 262 ? -2.040 5.019 -7.935 1.00 56.22 262 ASP A N 1
ATOM 2067 C CA . ASP A 1 262 ? -3.117 5.422 -8.847 1.00 56.22 262 ASP A CA 1
ATOM 2068 C C . ASP A 1 262 ? -4.005 6.511 -8.220 1.00 56.22 262 ASP A C 1
ATOM 2070 O O . ASP A 1 262 ? -4.669 7.284 -8.915 1.00 56.22 262 ASP A O 1
ATOM 2074 N N . GLU A 1 263 ? -3.991 6.607 -6.890 1.00 56.94 263 GLU A N 1
ATOM 2075 C CA . GLU A 1 263 ? -4.862 7.470 -6.097 1.00 56.94 263 GLU A CA 1
ATOM 2076 C C . GLU A 1 263 ? -4.082 8.498 -5.279 1.00 56.94 263 GLU A C 1
ATOM 2078 O O . GLU A 1 263 ? -4.654 9.042 -4.350 1.00 56.94 263 GLU A O 1
ATOM 2083 N N . TRP A 1 264 ? -2.805 8.774 -5.569 1.00 56.44 264 TRP A N 1
ATOM 2084 C CA . TRP A 1 264 ? -1.962 9.661 -4.748 1.00 56.44 264 TRP A CA 1
ATOM 2085 C C . TRP A 1 264 ? -2.345 11.148 -4.815 1.00 56.44 264 TRP A C 1
ATOM 2087 O O . TRP A 1 264 ? -2.275 11.842 -3.796 1.00 56.44 264 TRP A O 1
ATOM 2097 N N . ALA A 1 265 ? -2.817 11.628 -5.967 1.00 43.38 265 ALA A N 1
ATOM 2098 C CA . ALA A 1 265 ? -3.276 13.003 -6.146 1.00 43.38 265 ALA A CA 1
ATOM 2099 C C . ALA A 1 265 ? -4.705 13.199 -5.608 1.00 43.38 265 ALA A C 1
ATOM 2101 O O . ALA A 1 265 ? -5.581 12.373 -5.864 1.00 43.38 265 ALA A O 1
ATOM 2102 N N . ASP A 1 266 ? -4.966 14.321 -4.924 1.00 56.44 266 ASP A N 1
ATOM 2103 C CA . ASP A 1 266 ? -6.319 14.684 -4.460 1.00 56.44 266 ASP A CA 1
ATOM 2104 C C . ASP A 1 266 ? -7.335 14.717 -5.614 1.00 56.44 266 ASP A C 1
ATOM 2106 O O . ASP A 1 266 ? -8.466 14.265 -5.457 1.00 56.44 266 ASP A O 1
ATOM 2110 N N . SER A 1 267 ? -6.914 15.164 -6.803 1.00 49.81 267 SER A N 1
ATOM 2111 C CA . SER A 1 267 ? -7.738 15.193 -8.021 1.00 49.81 267 SER A CA 1
ATOM 2112 C C . SER A 1 267 ? -8.178 13.814 -8.512 1.00 49.81 267 SER A C 1
ATOM 2114 O O . SER A 1 267 ? -9.133 13.718 -9.271 1.00 49.81 267 SER A O 1
ATOM 2116 N N . ASN A 1 268 ? -7.484 12.749 -8.106 1.00 49.97 268 ASN A N 1
ATOM 2117 C CA . ASN A 1 268 ? -7.833 11.378 -8.478 1.00 49.97 268 ASN A CA 1
ATOM 2118 C C . ASN A 1 268 ? -8.798 10.739 -7.466 1.00 49.97 268 ASN A C 1
ATOM 2120 O O . ASN A 1 268 ? -9.286 9.630 -7.709 1.00 49.97 268 ASN A O 1
ATOM 2124 N N . ARG A 1 269 ? -9.073 11.431 -6.347 1.00 64.44 269 ARG A N 1
ATOM 2125 C CA . ARG A 1 269 ? -9.949 11.000 -5.247 1.00 64.44 269 ARG A CA 1
ATOM 2126 C C . ARG A 1 269 ? -11.314 11.716 -5.215 1.00 64.44 269 ARG A C 1
ATOM 2128 O O . ARG A 1 269 ? -11.998 11.665 -4.193 1.00 64.44 269 ARG A O 1
ATOM 2135 N N . GLY A 1 270 ? -11.721 12.353 -6.320 1.00 51.44 270 GLY A N 1
ATOM 2136 C CA . GLY A 1 270 ? -12.992 13.075 -6.482 1.00 51.44 270 GLY A CA 1
ATOM 2137 C C . GLY A 1 270 ? -13.549 12.967 -7.891 1.00 51.44 270 GLY A C 1
ATOM 2138 O O . GLY A 1 270 ? -12.741 13.038 -8.840 1.00 51.44 270 GLY A O 1
#

Mean predicted aligned error: 14.62 Å

pLDDT: mean 82.12, std 13.45, range [40.19, 97.88]

Sequence (270 aa):
MYDFLDQIRLRPGTWLRGGSLHDLQTMLIGYQVALGVHSIDDPCDFWRGGAFGQWLGTRLGGTSPLGWAADIERNMPDGSTPVEEFFRLLDAYRSEAAQATATTRLPGIEYMINTFVTLFWRKRLLTQATERLEDHGFRVIRLEAGQWSTERDMHRAMAAALNFPDYYGHNLDALNDCLGDMACYGGYDDAPEGAGRALVFTDYDRFATTCPRAAQVVLDIIAVQARQAAVLRRRLICLVQSNDPQIRFEPIGAMSVMWNSDEWADSNRG

Nearest PDB structures (foldseek):
  1x1w-assembly3_F  TM=7.980E-01  e=1.367E-05  Bacillus amyloliquefaciens
  2za4-assembly4_B  TM=8.105E-01  e=3.025E-05  unclassified
  1x1y-assembly3_F  TM=8.059E-01  e=4.253E-05  Bacillus amyloliquefaciens
  3da7-assembly4_H  TM=8.217E-01  e=9.413E-05  Bacillus amyloliquefaciens
  4d82-assembly3_C  TM=4.062E-01  e=2.905E-02  Metallosphaera sedula